Protein AF-0000000077100673 (afdb_homodimer)

Foldseek 3Di:
DKWWADPPPGDIDDDPDPPPDFDDDPHGTTHIFDADEDPDPFAQAAWDWDDDPQKIKTAGGPPWFAQAQVKHWQWKKWAKPVGIDIDGDHRPDTRMDMDGHDPPIGTDKMWIQMPVPGIHID/DKWWADPPPGDIDDDPDPPPDFDDDPHGTTHIFDADEDPDPFAQAAWDWDDDPQKIKTAGGPPWFAQAQVKHWQWKKWAKPVGIDIDGDHRPDTRMDMDGHDPPIGTDKMWIQMPVPGIHID

pLDDT: mean 94.68, std 9.2, range [50.56, 98.94]

Solvent-accessible surface area (backbone atoms only — not comparable to full-atom values): 13141 Å² total; per-residue (Å²): 140,66,39,30,31,24,92,81,70,53,32,24,32,38,67,79,33,79,62,79,71,74,46,31,36,91,91,35,72,42,42,71,56,70,55,44,58,79,84,57,99,81,52,40,57,35,45,43,78,45,76,57,90,49,37,38,38,38,32,26,19,90,55,77,38,66,31,40,86,90,40,23,49,47,33,42,34,37,37,36,78,44,39,37,39,40,37,58,51,51,60,73,46,73,57,54,51,67,44,40,50,37,91,93,52,43,85,72,36,35,34,33,33,29,78,77,76,43,40,18,35,71,140,66,40,30,31,24,92,82,71,54,33,25,32,37,66,79,32,80,63,80,72,74,46,30,35,91,89,35,73,43,42,72,58,70,56,43,57,80,83,57,98,80,51,39,57,36,44,41,79,46,74,57,93,48,36,38,36,37,33,26,18,90,55,75,37,65,31,40,88,88,39,23,49,45,33,41,32,37,37,35,78,44,38,38,38,40,38,57,50,52,59,74,46,74,56,54,52,67,42,41,50,38,90,92,52,42,84,72,38,36,34,32,32,29,79,74,77,42,40,16,34,71

Radius of gyration: 18.09 Å; Cα contacts (8 Å, |Δi|>4): 625; chains: 2; bounding box: 46×60×38 Å

Nearest PDB structures (foldseek):
  1vzg-assembly1_B  TM=9.049E-01  e=3.250E-12  Desulfarculus baarsii
  2ji3-assembly2_D  TM=9.047E-01  e=4.932E-12  Desulfarculus baarsii
  2ji1-assembly2_D  TM=9.036E-01  e=6.743E-12  Desulfarculus baarsii
  1y07-assembly3_B  TM=8.418E-01  e=1.078E-11  Treponema pallidum subsp. pallidum str. Nichols
  1y07-assembly3_A  TM=8.228E-01  e=1.815E-11  Treponema pallidum subsp. pallidum str. Nichols

Sequence (244 aa):
MKFFICEHCKNIMTLLNDSGVPVMCCGQKMTELVPGTTDGAAEKHVPVISADDRRISVKVGEAEHPMMEAHYIMFICIETSRGHQIKYLNPGEKPEAEFLLADGEELIAAYEYCNLHGLWKAMKFFICEHCKNIMTLLNDSGVPVMCCGQKMTELVPGTTDGAAEKHVPVISADDRRISVKVGEAEHPMMEAHYIMFICIETSRGHQIKYLNPGEKPEAEFLLADGEELIAAYEYCNLHGLWKA

Organism: Anaerostipes caccae (strain DSM 14662 / CCUG 47493 / JCM 13470 / NCIMB 13811 / L1-92) (NCBI:txid411490)

Secondary structure (DSSP, 8-state):
--EEE-TTT--EEEEEE--SPPEEETTEEPEE-PPB---STT-SSSEEEEEETTEEEEEETTTTPP-BTTB-EEEEEEEETTEEEEEE--TTS-SEEEEEPPTT--EEEEEEEETTTEEEE-/--EEE-TTT--EEEEEE--SPPEEETTEEPEE-PPB---STT-SSSEEEEEETTEEEEEETTTTPP-BTTB-EEEEEEEETTEEEEEE--TTS-SEEEEEPPTT--EEEEEEEETTTEEEE-

Structure (mmCIF, N/CA/C/O backbone):
data_AF-0000000077100673-model_v1
#
loop_
_entity.id
_entity.type
_entity.pdbx_description
1 polymer 'Putative superoxide reductase'
#
loop_
_atom_site.group_PDB
_atom_site.id
_atom_site.type_symbol
_atom_site.label_atom_id
_atom_site.label_alt_id
_atom_site.label_comp_id
_atom_site.label_asym_id
_atom_site.label_entity_id
_atom_site.label_seq_id
_atom_site.pdbx_PDB_ins_code
_atom_site.Cartn_x
_atom_site.Cartn_y
_atom_site.Cartn_z
_atom_site.occupancy
_atom_site.B_iso_or_equiv
_atom_site.auth_seq_id
_atom_site.auth_comp_id
_atom_site.auth_asym_id
_atom_site.auth_atom_id
_atom_site.pdbx_PDB_model_num
ATOM 1 N N . MET A 1 1 ? -2.389 6.562 -8.086 1 95.62 1 MET A N 1
ATOM 2 C CA . MET A 1 1 ? -3.066 5.633 -7.188 1 95.62 1 MET A CA 1
ATOM 3 C C . MET A 1 1 ? -4.172 6.34 -6.406 1 95.62 1 MET A C 1
ATOM 5 O O . MET A 1 1 ? -4.152 7.562 -6.266 1 95.62 1 MET A O 1
ATOM 9 N N . LYS A 1 2 ? -5.176 5.637 -5.938 1 98 2 LYS A N 1
ATOM 10 C CA . LYS A 1 2 ? -6.332 6.223 -5.266 1 98 2 LYS A CA 1
ATOM 11 C C . LYS A 1 2 ? -6.422 5.754 -3.816 1 98 2 LYS A C 1
ATOM 13 O O . LYS A 1 2 ? -6.078 4.609 -3.506 1 98 2 LYS A O 1
ATOM 18 N N . PHE A 1 3 ? -6.82 6.625 -3.01 1 98.81 3 PHE A N 1
ATOM 19 C CA . PHE A 1 3 ? -7.094 6.367 -1.601 1 98.81 3 PHE A CA 1
ATOM 20 C C . PHE A 1 3 ? -8.555 6.648 -1.271 1 98.81 3 PHE A C 1
ATOM 22 O O . PHE A 1 3 ? -9.164 7.551 -1.848 1 98.81 3 PHE A O 1
ATOM 29 N N . PHE A 1 4 ? -9.07 5.891 -0.38 1 98.88 4 PHE A N 1
ATOM 30 C CA . PHE A 1 4 ? -10.461 6.078 0.026 1 98.88 4 PHE A CA 1
ATOM 31 C C . PHE A 1 4 ? -10.57 6.141 1.544 1 98.88 4 PHE A C 1
ATOM 33 O O . PHE A 1 4 ? -9.789 5.508 2.258 1 98.88 4 PHE A O 1
ATOM 40 N N . ILE A 1 5 ? -11.594 6.836 2.01 1 98.88 5 ILE A N 1
ATOM 41 C CA . ILE A 1 5 ? -11.789 6.98 3.447 1 98.88 5 ILE A CA 1
ATOM 42 C C . ILE A 1 5 ? -13.266 6.785 3.793 1 98.88 5 ILE A C 1
ATOM 44 O O . ILE A 1 5 ? -14.141 7.117 2.994 1 98.88 5 ILE A O 1
ATOM 48 N N . CYS A 1 6 ? -13.5 6.176 4.852 1 98.81 6 CYS A N 1
ATOM 49 C CA . CYS A 1 6 ? -14.82 6.273 5.465 1 98.81 6 CYS A CA 1
ATOM 50 C C . CYS A 1 6 ? -14.914 7.496 6.371 1 98.81 6 CYS A C 1
ATOM 52 O O . CYS A 1 6 ? -14.18 7.598 7.359 1 98.81 6 CYS A O 1
ATOM 54 N N . GLU A 1 7 ? -15.75 8.352 6.133 1 97.62 7 GLU A N 1
ATOM 55 C CA . GLU A 1 7 ? -15.852 9.609 6.867 1 97.62 7 GLU A CA 1
ATOM 56 C C . GLU A 1 7 ? -16.375 9.383 8.281 1 97.62 7 GLU A C 1
ATOM 58 O O . GLU A 1 7 ? -16.297 10.273 9.133 1 97.62 7 GLU A O 1
ATOM 63 N N . HIS A 1 8 ? -16.938 8.227 8.461 1 98.38 8 HIS A N 1
ATOM 64 C CA . HIS A 1 8 ? -17.547 7.922 9.758 1 98.38 8 HIS A CA 1
ATOM 65 C C . HIS A 1 8 ? -16.531 7.277 10.695 1 98.38 8 HIS A C 1
ATOM 67 O O . HIS A 1 8 ? -16.281 7.793 11.789 1 98.38 8 HIS A O 1
ATOM 73 N N . CYS A 1 9 ? -15.969 6.199 10.359 1 98.69 9 CYS A N 1
ATOM 74 C CA . CYS A 1 9 ? -15.109 5.453 11.273 1 98.69 9 CYS A CA 1
ATOM 75 C C . CYS A 1 9 ? -13.641 5.746 11 1 98.69 9 CYS A C 1
ATOM 77 O O . CYS A 1 9 ? -12.773 5.379 11.789 1 98.69 9 CYS A O 1
ATOM 79 N N . LYS A 1 10 ? -13.234 6.328 9.859 1 98.62 10 LYS A N 1
ATOM 80 C CA . LYS A 1 10 ? -11.914 6.82 9.469 1 98.62 10 LYS A CA 1
ATOM 81 C C . LYS A 1 10 ? -11.016 5.68 9 1 98.62 10 LYS A C 1
ATOM 83 O O . LYS A 1 10 ? -9.789 5.801 9.016 1 98.62 10 LYS A O 1
ATOM 88 N N . ASN A 1 11 ? -11.719 4.512 8.586 1 98.81 11 ASN A N 1
ATOM 89 C CA . ASN A 1 11 ? -10.961 3.584 7.758 1 98.81 11 ASN A CA 1
ATOM 90 C C . ASN A 1 11 ? -10.383 4.277 6.527 1 98.81 11 ASN A C 1
ATOM 92 O O . ASN A 1 11 ? -11.062 5.07 5.879 1 98.81 11 ASN A O 1
ATOM 96 N N . ILE A 1 12 ? -9.164 4.062 6.262 1 98.94 12 ILE A N 1
ATOM 97 C CA . ILE A 1 12 ? -8.531 4.496 5.02 1 98.94 12 ILE A CA 1
ATOM 98 C C . ILE A 1 12 ? -7.973 3.283 4.273 1 98.94 12 ILE A C 1
ATOM 100 O O . ILE A 1 12 ? -7.312 2.432 4.871 1 98.94 12 ILE A O 1
ATOM 104 N N . MET A 1 13 ? -8.273 3.215 2.959 1 98.81 13 MET A N 1
ATOM 105 C CA . MET A 1 13 ? -7.852 2.039 2.203 1 98.81 13 MET A CA 1
ATOM 106 C C . MET A 1 13 ? -7.375 2.432 0.808 1 98.81 13 MET A C 1
ATOM 108 O O . MET A 1 13 ? -7.582 3.566 0.374 1 98.81 13 MET A O 1
ATOM 112 N N . THR A 1 14 ? -6.684 1.59 0.169 1 98.81 14 THR A N 1
ATOM 113 C CA . THR A 1 14 ? -6.383 1.644 -1.258 1 98.81 14 THR A CA 1
ATOM 114 C C . THR A 1 14 ? -6.699 0.308 -1.927 1 98.81 14 THR A C 1
ATOM 116 O O . THR A 1 14 ? -6.816 -0.718 -1.253 1 98.81 14 THR A O 1
ATOM 119 N N . LEU A 1 15 ? -6.91 0.367 -3.178 1 98.69 15 LEU A N 1
ATOM 120 C CA . LEU A 1 15 ? -7.227 -0.833 -3.945 1 98.69 15 LEU A CA 1
ATOM 121 C C . LEU A 1 15 ? -5.973 -1.396 -4.609 1 98.69 15 LEU A C 1
ATOM 123 O O . LEU A 1 15 ? -5.223 -0.66 -5.254 1 98.69 15 LEU A O 1
ATOM 127 N N . LEU A 1 16 ? -5.742 -2.689 -4.465 1 98.75 16 LEU A N 1
ATOM 128 C CA . LEU A 1 16 ? -4.637 -3.393 -5.105 1 98.75 16 LEU A CA 1
ATOM 129 C C . LEU A 1 16 ? -5.086 -4.039 -6.41 1 98.75 16 LEU A C 1
ATOM 131 O O . LEU A 1 16 ? -4.285 -4.215 -7.332 1 98.75 16 LEU A O 1
ATOM 135 N N . ASN A 1 17 ? -6.273 -4.43 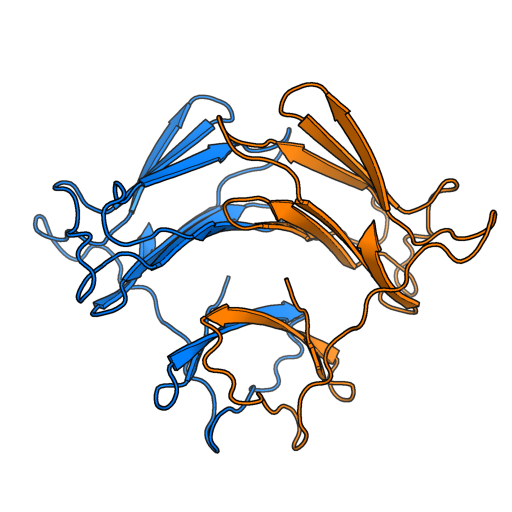-6.457 1 98.69 17 ASN A N 1
ATOM 136 C CA . ASN A 1 17 ? -7.023 -4.754 -7.668 1 98.69 17 ASN A CA 1
ATOM 137 C C . ASN A 1 17 ? -8.359 -4.023 -7.711 1 98.69 17 ASN A C 1
ATOM 139 O O . ASN A 1 17 ? -9.172 -4.148 -6.789 1 98.69 17 ASN A O 1
ATOM 143 N N . ASP A 1 18 ? -8.531 -3.295 -8.766 1 98.31 18 ASP A N 1
ATOM 144 C CA . ASP A 1 18 ? -9.711 -2.441 -8.883 1 98.31 18 ASP A CA 1
ATOM 145 C C . ASP A 1 18 ? -10.641 -2.941 -9.984 1 98.31 18 ASP A C 1
ATOM 147 O O . ASP A 1 18 ? -10.352 -2.773 -11.172 1 98.31 18 ASP A O 1
ATOM 151 N N . SER A 1 19 ? -11.758 -3.484 -9.594 1 98.12 19 SER A N 1
ATOM 152 C CA . SER A 1 19 ? -12.734 -4.012 -10.547 1 98.12 19 SER A CA 1
ATOM 153 C C . SER A 1 19 ? -13.727 -2.934 -10.977 1 98.12 19 SER A C 1
ATOM 155 O O . SER A 1 19 ? -14.586 -3.176 -11.82 1 98.12 19 SER A O 1
ATOM 157 N N . GLY A 1 20 ? -13.664 -1.796 -10.305 1 97.75 20 GLY A N 1
ATOM 158 C CA . GLY A 1 20 ? -14.539 -0.687 -10.641 1 97.75 20 GLY A CA 1
ATOM 159 C C . GLY A 1 20 ? -15.781 -0.623 -9.773 1 97.75 20 GLY A C 1
ATOM 160 O O . GLY A 1 20 ? -16.594 0.299 -9.906 1 97.75 20 GLY A O 1
ATOM 161 N N . VAL A 1 21 ? -15.961 -1.561 -8.93 1 98.44 21 VAL A N 1
ATOM 162 C CA . VAL A 1 21 ? -17.125 -1.581 -8.039 1 98.44 21 VAL A CA 1
ATOM 163 C C . VAL A 1 21 ? -16.812 -0.774 -6.777 1 98.44 21 VAL A C 1
ATOM 165 O O . VAL A 1 21 ? -15.781 -0.968 -6.141 1 98.44 21 VAL A O 1
ATOM 168 N N . PRO A 1 22 ? -17.688 0.079 -6.41 1 98.38 22 PRO A N 1
ATOM 169 C CA . PRO A 1 22 ? -17.438 0.895 -5.219 1 98.38 22 PRO A CA 1
ATOM 170 C C . PRO A 1 22 ? -17.438 0.076 -3.932 1 98.38 22 PRO A C 1
ATOM 172 O O . PRO A 1 22 ? -18.266 -0.821 -3.766 1 98.38 22 PRO A O 1
ATOM 175 N N . VAL A 1 23 ? -16.547 0.402 -3.049 1 98.69 23 VAL A N 1
ATOM 176 C CA . VAL A 1 23 ? -16.453 -0.237 -1.741 1 98.69 23 VAL A CA 1
ATOM 177 C C . VAL A 1 23 ? -17.25 0.563 -0.715 1 98.69 23 VAL A C 1
ATOM 179 O O . VAL A 1 23 ? -17.312 1.793 -0.789 1 98.69 23 VAL A O 1
ATOM 182 N N . MET A 1 24 ? -17.891 -0.127 0.226 1 98.81 24 MET A N 1
ATOM 183 C CA . MET A 1 24 ? -18.75 0.496 1.237 1 98.81 24 MET A CA 1
ATOM 184 C C . MET A 1 24 ? -18.156 0.309 2.633 1 98.81 24 MET A C 1
ATOM 186 O O . MET A 1 24 ? -17.531 -0.714 2.914 1 98.81 24 MET A O 1
ATOM 190 N N . CYS A 1 25 ? -18.344 1.195 3.523 1 98.69 25 CYS A N 1
ATOM 191 C CA . CYS A 1 25 ? -18.016 1.153 4.941 1 98.69 25 CYS A CA 1
ATOM 192 C C . CYS A 1 25 ? -19 1.976 5.758 1 98.69 25 CYS A C 1
ATOM 194 O O . CYS A 1 25 ? -19.328 3.107 5.395 1 98.69 25 CYS A O 1
ATOM 196 N N . CYS A 1 26 ? -19.469 1.4 6.848 1 98.44 26 CYS A N 1
ATOM 197 C CA . CYS A 1 26 ? -20.406 2.033 7.758 1 98.44 26 CYS A CA 1
ATOM 198 C C . CYS A 1 26 ? -21.672 2.457 7.027 1 98.44 26 CYS A C 1
ATOM 200 O O . CYS A 1 26 ? -22.203 3.539 7.277 1 98.44 26 CYS A O 1
ATOM 202 N N . GLY A 1 27 ? -22 1.696 6.023 1 97.56 27 GLY A N 1
ATOM 203 C CA . GLY A 1 27 ? -23.297 1.871 5.363 1 97.56 27 GLY A CA 1
ATOM 204 C C . GLY A 1 27 ? -23.234 2.859 4.211 1 97.56 27 GLY A C 1
ATOM 205 O O . GLY A 1 27 ? -24.266 3.172 3.609 1 97.56 27 GLY A O 1
ATOM 206 N N . GLN A 1 28 ? -22.141 3.328 3.867 1 98.19 28 GLN A N 1
ATOM 207 C CA . GLN A 1 28 ? -22.016 4.293 2.779 1 98.19 28 GLN A CA 1
ATOM 208 C C . GLN A 1 28 ? -20.812 3.98 1.892 1 98.19 28 GLN A C 1
ATOM 210 O O . GLN A 1 28 ? -19.891 3.281 2.312 1 98.19 28 GLN A O 1
ATOM 215 N N . LYS A 1 29 ? -20.875 4.512 0.676 1 98.5 29 LYS A N 1
ATOM 216 C CA . LYS A 1 29 ? -19.734 4.426 -0.224 1 98.5 29 LYS A CA 1
ATOM 217 C C . LYS A 1 29 ? -18.516 5.117 0.374 1 98.5 29 LYS A C 1
ATOM 219 O O . LYS A 1 29 ? -18.609 6.23 0.89 1 98.5 29 LYS A O 1
ATOM 224 N N . MET A 1 30 ? -17.406 4.445 0.375 1 98.75 30 MET A N 1
ATOM 225 C CA . MET A 1 30 ? -16.188 5.113 0.81 1 98.75 30 MET A CA 1
ATOM 226 C C . MET A 1 30 ? -15.844 6.285 -0.109 1 98.75 30 MET A C 1
ATOM 228 O O . MET A 1 30 ? -16.016 6.191 -1.326 1 98.75 30 MET A O 1
ATOM 232 N N . THR A 1 31 ? -15.375 7.34 0.441 1 98.69 31 THR A N 1
ATOM 233 C CA . THR A 1 31 ? -15.086 8.562 -0.3 1 98.69 31 THR A CA 1
ATOM 234 C C . THR A 1 31 ? -13.656 8.547 -0.84 1 98.69 31 THR A C 1
ATOM 236 O O . THR A 1 31 ? -12.711 8.312 -0.088 1 98.69 31 THR A O 1
ATOM 239 N N . GLU A 1 32 ? -13.508 8.695 -2.154 1 98.62 32 GLU A N 1
ATOM 240 C CA . GLU A 1 32 ? -12.164 8.852 -2.703 1 98.62 32 GLU A CA 1
ATOM 241 C C . GLU A 1 32 ? -11.492 10.117 -2.17 1 98.62 32 GLU A C 1
ATOM 243 O O . GLU A 1 32 ? -12.094 11.195 -2.182 1 98.62 32 GLU A O 1
ATOM 248 N N . LEU A 1 33 ? -10.352 9.992 -1.62 1 98.44 33 LEU A N 1
ATOM 249 C CA . LEU A 1 33 ? -9.57 11.148 -1.19 1 98.44 33 LEU A CA 1
ATOM 250 C C . LEU A 1 33 ? -8.945 11.859 -2.387 1 98.44 33 LEU A C 1
ATOM 252 O O . LEU A 1 33 ? -8.094 11.289 -3.076 1 98.44 33 LEU A O 1
ATOM 256 N N . VAL A 1 34 ? -9.336 13.062 -2.627 1 96.75 34 VAL A N 1
ATOM 257 C CA . VAL A 1 34 ? -8.75 13.875 -3.691 1 96.75 34 VAL A CA 1
ATOM 258 C C . VAL A 1 34 ? -7.586 14.688 -3.139 1 96.75 34 VAL A C 1
ATOM 260 O O . VAL A 1 34 ? -7.766 15.523 -2.252 1 96.75 34 VAL A O 1
ATOM 263 N N . PRO A 1 35 ? -6.43 14.414 -3.658 1 96.5 35 PRO A N 1
ATOM 264 C CA . PRO A 1 35 ? -5.273 15.086 -3.068 1 96.5 35 PRO A CA 1
ATOM 265 C C . PRO A 1 35 ? -5.289 16.594 -3.309 1 96.5 35 PRO A C 1
ATOM 267 O O . PRO A 1 35 ? -5.625 17.047 -4.406 1 96.5 35 PRO A O 1
ATOM 270 N N . GLY A 1 36 ? -5.082 17.328 -2.197 1 92 36 GLY A N 1
ATOM 271 C CA . GLY A 1 36 ? -4.746 18.734 -2.402 1 92 36 GLY A CA 1
ATOM 272 C C . GLY A 1 36 ? -3.428 18.922 -3.123 1 92 36 GLY A C 1
ATOM 273 O O . GLY A 1 36 ? -2.527 18.094 -3.023 1 92 36 GLY A O 1
ATOM 274 N N . THR A 1 37 ? -3.488 19.891 -4.023 1 80.5 37 THR A N 1
ATOM 275 C CA . THR A 1 37 ? -2.248 20.266 -4.684 1 80.5 37 THR A CA 1
ATOM 276 C C . THR A 1 37 ? -1.89 21.719 -4.363 1 80.5 37 THR A C 1
ATOM 278 O O . THR A 1 37 ? -2.711 22.469 -3.822 1 80.5 37 THR A O 1
ATOM 281 N N . THR A 1 38 ? -0.469 22.125 -4.289 1 68.12 38 THR A N 1
ATOM 282 C CA . THR A 1 38 ? -0.074 23.453 -3.844 1 68.12 38 THR A CA 1
ATOM 283 C C . THR A 1 38 ? -0.926 24.516 -4.516 1 68.12 38 THR A C 1
ATOM 285 O O . THR A 1 38 ? -1.312 24.375 -5.68 1 68.12 38 THR A O 1
ATOM 288 N N . ASP A 1 39 ? -1.826 25.094 -3.791 1 53.97 39 ASP A N 1
ATOM 289 C CA . ASP A 1 39 ? -2.32 26.328 -4.375 1 53.97 39 ASP A CA 1
ATOM 290 C C . ASP A 1 39 ? -1.393 27.5 -4.051 1 53.97 39 ASP A C 1
ATOM 292 O O . ASP A 1 39 ? -1.543 28.594 -4.602 1 53.97 39 ASP A O 1
ATOM 296 N N . GLY A 1 40 ? -0.569 27.812 -3.195 1 52.88 40 GLY A N 1
ATOM 297 C CA . GLY A 1 40 ? 0.119 29.047 -2.869 1 52.88 40 GLY A CA 1
ATOM 298 C C . GLY A 1 40 ? 1.279 28.844 -1.91 1 52.88 40 GLY A C 1
ATOM 299 O O . GLY A 1 40 ? 1.547 27.719 -1.474 1 52.88 40 GLY A O 1
ATOM 300 N N . ALA A 1 41 ? 2.197 29.891 -1.717 1 50.56 41 ALA A N 1
ATOM 301 C CA . ALA A 1 41 ? 3.479 30.047 -1.032 1 50.56 41 ALA A CA 1
ATOM 302 C C . ALA A 1 41 ? 3.412 29.484 0.389 1 50.56 41 ALA A C 1
ATOM 304 O O . ALA A 1 41 ? 4.418 29.031 0.93 1 50.56 41 ALA A O 1
ATOM 305 N N . ALA A 1 42 ? 2.154 29.328 0.974 1 57.41 42 ALA A N 1
ATOM 306 C CA . ALA A 1 42 ? 2.102 29.062 2.41 1 57.41 42 ALA A CA 1
ATOM 307 C C . ALA A 1 42 ? 1.598 27.656 2.691 1 57.41 42 ALA A C 1
ATOM 309 O O . ALA A 1 42 ? 1.359 27.297 3.846 1 57.41 42 ALA A O 1
ATOM 310 N N . GLU A 1 43 ? 1.666 26.688 1.73 1 71.06 43 GLU A N 1
ATOM 311 C CA . GLU A 1 43 ? 1.101 25.359 1.996 1 71.06 43 GLU A CA 1
ATOM 312 C C . GLU A 1 43 ? 2.113 24.453 2.695 1 71.06 43 GLU A C 1
ATOM 314 O O . GLU A 1 43 ? 3.219 24.25 2.193 1 71.06 43 GLU A O 1
ATOM 319 N N . LYS A 1 44 ? 1.759 23.969 3.932 1 81.06 44 LYS A N 1
ATOM 320 C CA . LYS A 1 44 ? 2.666 23.156 4.734 1 81.06 44 LYS A CA 1
ATOM 321 C C . LYS A 1 44 ? 2.408 21.672 4.516 1 81.06 44 LYS A C 1
ATOM 323 O O . LYS A 1 44 ? 3.076 20.828 5.117 1 81.06 44 LYS A O 1
ATOM 328 N N . HIS A 1 45 ? 1.519 21.328 3.562 1 91.69 45 HIS A N 1
ATOM 329 C CA . HIS A 1 45 ? 1.12 19.922 3.494 1 91.69 45 HIS A CA 1
ATOM 330 C C . HIS A 1 45 ? 1.66 19.25 2.232 1 91.69 45 HIS A C 1
ATOM 332 O O . HIS A 1 45 ? 1.714 18.031 2.148 1 91.69 45 HIS A O 1
ATOM 338 N N . VAL A 1 46 ? 2.027 20.031 1.284 1 92.69 46 VAL A N 1
ATOM 339 C CA . VAL A 1 46 ? 2.479 19.438 0.03 1 92.69 46 VAL A CA 1
ATOM 340 C C . VAL A 1 46 ? 3.83 18.766 0.236 1 92.69 46 VAL A C 1
ATOM 342 O O . VAL A 1 46 ? 4.766 19.375 0.763 1 92.69 46 VAL A O 1
ATOM 345 N N . PRO A 1 47 ? 3.924 17.547 -0.127 1 94.81 47 PRO A N 1
ATOM 346 C CA . PRO A 1 47 ? 5.223 16.891 -0.012 1 94.81 47 PRO A CA 1
ATOM 347 C C . PRO A 1 47 ? 6.32 17.594 -0.804 1 94.81 47 PRO A C 1
ATOM 349 O O . PRO A 1 47 ? 6.086 18.031 -1.933 1 94.81 47 PRO A O 1
ATOM 352 N N . VAL A 1 48 ? 7.43 17.781 -0.271 1 93.69 48 VAL A N 1
ATOM 353 C CA . VAL A 1 48 ? 8.633 18.25 -0.954 1 93.69 48 VAL A CA 1
ATOM 354 C C . VAL A 1 48 ? 9.555 17.078 -1.252 1 93.69 48 VAL A C 1
ATOM 356 O O . VAL A 1 48 ? 10.023 16.391 -0.333 1 93.69 48 VAL A O 1
ATOM 359 N N . ILE A 1 49 ? 9.844 16.875 -2.551 1 95.25 49 ILE A N 1
ATOM 360 C CA . ILE A 1 49 ? 10.57 15.688 -2.973 1 95.25 49 ILE A CA 1
ATOM 361 C C . ILE A 1 49 ? 12.008 16.062 -3.33 1 95.25 49 ILE A C 1
ATOM 363 O O . ILE A 1 49 ? 12.242 17.047 -4.043 1 95.25 49 ILE A O 1
ATOM 367 N N . SER A 1 50 ? 12.891 15.391 -2.779 1 95.81 50 SER A N 1
ATOM 368 C CA . SER A 1 50 ? 14.281 15.438 -3.205 1 95.81 50 SER A CA 1
ATOM 369 C C . SER A 1 50 ? 14.773 14.062 -3.646 1 95.81 50 SER A C 1
ATOM 371 O O . SER A 1 50 ? 14.617 13.078 -2.916 1 95.81 50 SER A O 1
ATOM 373 N N . ALA A 1 51 ? 15.328 13.992 -4.867 1 95.06 51 ALA A N 1
ATOM 374 C CA . ALA A 1 51 ? 15.797 12.719 -5.406 1 95.06 51 ALA A CA 1
ATOM 375 C C . ALA A 1 51 ? 17.312 12.742 -5.641 1 95.06 51 ALA A C 1
ATOM 377 O O . ALA A 1 51 ? 17.844 13.703 -6.203 1 95.06 51 ALA A O 1
ATOM 378 N N . ASP A 1 52 ? 17.953 11.828 -5.168 1 93.19 52 ASP A N 1
ATOM 379 C CA . ASP A 1 52 ? 19.375 11.578 -5.406 1 93.19 52 ASP A CA 1
ATOM 380 C C . ASP A 1 52 ? 19.625 10.117 -5.781 1 93.19 52 ASP A C 1
ATOM 382 O O . ASP A 1 52 ? 19.641 9.242 -4.91 1 93.19 52 ASP A O 1
ATOM 386 N N . ASP A 1 53 ? 19.859 9.875 -7.07 1 89.69 53 ASP A N 1
ATOM 387 C CA . ASP A 1 53 ? 19.984 8.523 -7.594 1 89.69 53 ASP A CA 1
ATOM 388 C C . ASP A 1 53 ? 18.734 7.699 -7.281 1 89.69 53 ASP A C 1
ATOM 390 O O . ASP A 1 53 ? 17.641 8.047 -7.711 1 89.69 53 ASP A O 1
ATOM 394 N N . ARG A 1 54 ? 18.875 6.664 -6.402 1 92.56 54 ARG A N 1
ATOM 395 C CA . ARG A 1 54 ? 17.75 5.777 -6.113 1 92.56 54 ARG A CA 1
ATOM 396 C C . ARG A 1 54 ? 17.047 6.188 -4.82 1 92.56 54 ARG A C 1
ATOM 398 O O . ARG A 1 54 ? 16.062 5.559 -4.414 1 92.56 54 ARG A O 1
ATOM 405 N N . ARG A 1 55 ? 17.578 7.273 -4.238 1 97.31 55 ARG A N 1
ATOM 406 C CA . ARG A 1 55 ? 17.047 7.707 -2.949 1 97.31 55 ARG A CA 1
ATOM 407 C C . ARG A 1 55 ? 16.031 8.836 -3.125 1 97.31 55 ARG A C 1
ATOM 409 O O . ARG A 1 55 ? 16.344 9.867 -3.73 1 97.31 55 ARG A O 1
ATOM 416 N N . ILE A 1 56 ? 14.82 8.664 -2.633 1 98.5 56 ILE A N 1
ATOM 417 C CA . ILE A 1 56 ? 13.758 9.656 -2.654 1 98.5 56 ILE A CA 1
ATOM 418 C C . ILE A 1 56 ? 13.461 10.125 -1.233 1 98.5 56 ILE A C 1
ATOM 420 O O . ILE A 1 56 ? 12.977 9.352 -0.404 1 98.5 56 ILE A O 1
ATOM 424 N N . SER A 1 57 ? 13.805 11.344 -0.973 1 97.62 57 SER A N 1
ATOM 425 C CA . SER A 1 57 ? 13.453 11.945 0.31 1 97.62 57 SER A CA 1
ATOM 426 C C . SER A 1 57 ? 12.195 12.805 0.193 1 97.62 57 SER A C 1
ATOM 428 O O . SER A 1 57 ? 12.102 13.656 -0.692 1 97.62 57 SER A O 1
ATOM 430 N N . VAL A 1 58 ? 11.273 12.523 1.071 1 97.38 58 VAL A N 1
ATOM 431 C CA . VAL A 1 58 ? 10.039 13.289 1.062 1 97.38 58 VAL A CA 1
ATOM 432 C C . VAL A 1 58 ? 9.852 13.992 2.406 1 97.38 58 VAL A C 1
ATOM 434 O O . VAL A 1 58 ? 9.844 13.344 3.455 1 97.38 58 VAL A O 1
ATOM 437 N N . LYS A 1 59 ? 9.758 15.273 2.365 1 96.19 59 LYS A N 1
ATOM 438 C CA . LYS A 1 59 ? 9.445 16.078 3.535 1 96.19 59 LYS A CA 1
ATOM 439 C C . LYS A 1 59 ? 8.086 16.766 3.379 1 96.19 59 LYS A C 1
ATOM 441 O O . LYS A 1 59 ? 7.703 17.156 2.273 1 96.19 59 LYS A O 1
ATOM 446 N N . VAL A 1 60 ? 7.406 16.859 4.473 1 94.94 60 VAL A N 1
ATOM 447 C CA . VAL A 1 60 ? 6.078 17.453 4.371 1 94.94 60 VAL A CA 1
ATOM 448 C C . VAL A 1 60 ? 6.113 18.891 4.902 1 94.94 60 VAL A C 1
ATOM 450 O O . VAL A 1 60 ? 6.086 19.109 6.117 1 94.94 60 VAL A O 1
ATOM 453 N N . GLY A 1 61 ? 6.07 19.844 3.846 1 81.44 61 GLY A N 1
ATOM 454 C CA . GLY A 1 61 ? 6.023 21.281 4.102 1 81.44 61 GLY A CA 1
ATOM 455 C C . GLY A 1 61 ? 7.379 21.953 4.008 1 81.44 61 GLY A C 1
ATOM 456 O O . GLY A 1 61 ? 8.414 21.297 4.211 1 81.44 61 GLY A O 1
ATOM 457 N N . GLU A 1 62 ? 7.406 23.156 3.438 1 72.94 62 GLU A N 1
ATOM 458 C CA . GLU A 1 62 ? 8.617 23.969 3.492 1 72.94 62 GLU A CA 1
ATOM 459 C C . GLU A 1 62 ? 9.062 24.203 4.934 1 72.94 62 GLU A C 1
ATOM 461 O O . GLU A 1 62 ? 10.242 24.094 5.25 1 72.94 62 GLU A O 1
ATOM 466 N N . ALA A 1 63 ? 8.062 24.562 5.719 1 80.69 63 ALA A N 1
ATOM 467 C CA . ALA A 1 63 ? 8.227 24.453 7.164 1 80.69 63 ALA A CA 1
ATOM 468 C C . ALA A 1 63 ? 7.641 23.141 7.684 1 80.69 63 ALA A C 1
ATOM 470 O O . ALA A 1 63 ? 6.57 22.719 7.242 1 80.69 63 ALA A O 1
ATOM 471 N N . GLU A 1 64 ? 8.289 22.5 8.57 1 89.56 64 GLU A N 1
ATOM 472 C CA . GLU A 1 64 ? 7.879 21.172 9.023 1 89.56 64 GLU A CA 1
ATOM 473 C C . GLU A 1 64 ? 6.434 21.188 9.516 1 89.56 64 GLU A C 1
ATOM 475 O O . GLU A 1 64 ? 6.059 22 10.352 1 89.56 64 GLU A O 1
ATOM 480 N N . HIS A 1 65 ? 5.707 20.391 8.938 1 93.81 65 HIS A N 1
ATOM 481 C CA . HIS A 1 65 ? 4.344 20.188 9.406 1 93.81 65 HIS A CA 1
ATOM 482 C C . HIS A 1 65 ? 4.324 19.734 10.867 1 93.81 65 HIS A C 1
ATOM 484 O O . HIS A 1 65 ? 5.176 18.953 11.289 1 93.81 65 HIS A O 1
ATOM 490 N N . PRO A 1 66 ? 3.34 20.188 11.648 1 94.06 66 PRO A N 1
ATOM 491 C CA . PRO A 1 66 ? 3.221 19.719 13.023 1 94.06 66 PRO A CA 1
ATOM 492 C C . PRO A 1 66 ? 3.109 18.188 13.109 1 94.06 66 PRO A C 1
ATOM 494 O O . PRO A 1 66 ? 2.498 17.562 12.242 1 94.06 66 PRO A O 1
ATOM 497 N N . MET A 1 67 ? 3.592 17.594 14.156 1 97.88 67 MET A N 1
ATOM 498 C CA . MET A 1 67 ? 3.535 16.156 14.445 1 97.88 67 MET A CA 1
ATOM 499 C C . MET A 1 67 ? 3.129 15.914 15.898 1 97.88 67 MET A C 1
ATOM 501 O O . MET A 1 67 ? 3.781 15.148 16.609 1 97.88 67 MET A O 1
ATOM 505 N N . MET A 1 68 ? 2.104 16.469 16.141 1 97.88 68 MET A N 1
ATOM 506 C CA . MET A 1 68 ? 1.521 16.297 17.469 1 97.88 68 MET A CA 1
ATOM 507 C C . MET A 1 68 ? 0.462 15.203 17.469 1 97.88 68 MET A C 1
ATOM 509 O O . MET A 1 68 ? -0.048 14.828 16.406 1 97.88 68 MET A O 1
ATOM 513 N N . GLU A 1 69 ? 0.075 14.688 18.562 1 98.12 69 GLU A N 1
ATOM 514 C CA . GLU A 1 69 ? -0.904 13.609 18.672 1 98.12 69 GLU A CA 1
ATOM 515 C C . GLU A 1 69 ? -2.213 13.984 17.984 1 98.12 69 GLU A C 1
ATOM 517 O O . GLU A 1 69 ? -2.805 13.164 17.281 1 98.12 69 GLU A O 1
ATOM 522 N N . ALA A 1 70 ? -2.639 15.227 18.156 1 97.94 70 ALA A N 1
ATOM 523 C CA . ALA A 1 70 ? -3.924 15.664 17.625 1 97.94 70 ALA A CA 1
ATOM 524 C C . ALA A 1 70 ? -3.799 16.062 16.156 1 97.94 70 ALA A C 1
ATOM 526 O O . ALA A 1 70 ? -4.805 16.203 15.453 1 97.94 70 ALA A O 1
ATOM 527 N N . HIS A 1 71 ? -2.635 16.359 15.672 1 97.25 71 HIS A N 1
ATOM 528 C CA . HIS A 1 71 ? -2.373 16.844 14.32 1 97.25 71 HIS A CA 1
ATOM 529 C C . HIS A 1 71 ? -1.024 16.359 13.805 1 97.25 71 HIS A C 1
ATOM 531 O O . HIS A 1 71 ? 0.023 16.859 14.219 1 97.25 71 HIS A O 1
ATOM 537 N N . TYR A 1 72 ? -1.064 15.359 12.93 1 97.69 72 TYR A N 1
ATOM 538 C CA . TYR A 1 72 ? 0.194 14.82 12.422 1 97.69 72 TYR A CA 1
ATOM 539 C C . TYR A 1 72 ? -0.006 14.148 11.07 1 97.69 72 TYR A C 1
ATOM 541 O O . TYR A 1 72 ? -1.14 13.891 10.656 1 97.69 72 TYR A O 1
ATOM 549 N N . ILE A 1 73 ? 1.049 13.93 10.398 1 98.12 73 ILE A N 1
ATOM 550 C CA . ILE A 1 73 ? 1.062 13.156 9.164 1 98.12 73 ILE A CA 1
ATOM 551 C C . ILE A 1 73 ? 1.033 11.664 9.492 1 98.12 73 ILE A C 1
ATOM 553 O O . ILE A 1 73 ? 1.953 11.141 10.133 1 98.12 73 ILE A O 1
ATOM 557 N N . MET A 1 74 ? 0.021 11.016 9 1 98.81 74 MET A N 1
ATOM 558 C CA . MET A 1 74 ? -0.146 9.609 9.352 1 98.81 74 MET A CA 1
ATOM 559 C C . MET A 1 74 ? 0.731 8.719 8.477 1 98.81 74 MET A C 1
ATOM 561 O O . MET A 1 74 ? 1.265 7.711 8.945 1 98.81 74 MET A O 1
ATOM 565 N N . PHE A 1 75 ? 0.846 9.07 7.207 1 98.88 75 PHE A N 1
ATOM 566 C CA . PHE A 1 75 ? 1.721 8.289 6.344 1 98.88 75 PHE A CA 1
ATOM 567 C C . PHE A 1 75 ? 2.189 9.117 5.152 1 98.88 75 PHE A C 1
ATOM 569 O O . PHE A 1 75 ? 1.575 10.133 4.816 1 98.88 75 PHE A O 1
ATOM 576 N N . ILE A 1 76 ? 3.279 8.789 4.621 1 98.81 76 ILE A N 1
ATOM 577 C CA . ILE A 1 76 ? 3.814 9.258 3.346 1 98.81 76 ILE A CA 1
ATOM 578 C C . ILE A 1 76 ? 3.916 8.086 2.369 1 98.81 76 ILE A C 1
ATOM 580 O O . ILE A 1 76 ? 4.375 7 2.738 1 98.81 76 ILE A O 1
ATOM 584 N N . CYS A 1 77 ? 3.439 8.328 1.187 1 98.88 77 CYS A N 1
ATOM 585 C CA . CYS A 1 77 ? 3.396 7.289 0.161 1 98.88 77 CYS A CA 1
ATOM 586 C C . CYS A 1 77 ? 4.012 7.789 -1.143 1 98.88 77 CYS A C 1
ATOM 588 O O . CYS A 1 77 ? 3.781 8.93 -1.545 1 98.88 77 CYS A O 1
ATOM 590 N N . ILE A 1 78 ? 4.82 6.918 -1.757 1 98.88 78 ILE A N 1
ATOM 591 C CA . ILE A 1 78 ? 5.223 7.258 -3.117 1 98.88 78 ILE A CA 1
ATOM 592 C C . ILE A 1 78 ? 4.656 6.23 -4.094 1 98.88 78 ILE A C 1
ATOM 594 O O . ILE A 1 78 ? 4.582 5.039 -3.779 1 98.88 78 ILE A O 1
ATOM 598 N N . GLU A 1 79 ? 4.16 6.727 -5.137 1 98.81 79 GLU A N 1
ATOM 599 C CA . GLU A 1 79 ? 3.77 5.922 -6.293 1 98.81 79 GLU A CA 1
ATOM 600 C C . GLU A 1 79 ? 4.91 5.809 -7.297 1 98.81 79 GLU A C 1
ATOM 602 O O . GLU A 1 79 ? 5.59 6.797 -7.59 1 98.81 79 GLU A O 1
ATOM 607 N N . THR A 1 80 ? 5.148 4.609 -7.773 1 98.69 80 THR A N 1
ATOM 608 C CA . THR A 1 80 ? 6.215 4.375 -8.734 1 98.69 80 THR A CA 1
ATOM 609 C C . THR A 1 80 ? 5.672 3.688 -9.984 1 98.69 80 THR A C 1
ATOM 611 O O . THR A 1 80 ? 4.5 3.318 -10.039 1 98.69 80 THR A O 1
ATOM 614 N N . SER A 1 81 ? 6.52 3.492 -10.953 1 98.44 81 SER A N 1
ATOM 615 C CA . SER A 1 81 ? 6.152 2.83 -12.195 1 98.44 81 SER A CA 1
ATOM 616 C C . SER A 1 81 ? 5.844 1.354 -11.969 1 98.44 81 SER A C 1
ATOM 618 O O . SER A 1 81 ? 5.305 0.684 -12.852 1 98.44 81 SER A O 1
ATOM 620 N N . ARG A 1 82 ? 6.105 0.817 -10.766 1 98.19 82 ARG A N 1
ATOM 621 C CA . ARG A 1 82 ? 5.918 -0.612 -10.531 1 98.19 82 ARG A CA 1
ATOM 622 C C . ARG A 1 82 ? 4.949 -0.858 -9.383 1 98.19 82 ARG A C 1
ATOM 624 O O . ARG A 1 82 ? 4.625 -2.006 -9.07 1 98.19 82 ARG A O 1
ATOM 631 N N . GLY A 1 83 ? 4.602 0.169 -8.703 1 98.62 83 GLY A N 1
ATOM 632 C CA . GLY A 1 83 ? 3.738 0.025 -7.547 1 98.62 83 GLY A CA 1
ATOM 633 C C . GLY A 1 83 ? 3.791 1.218 -6.609 1 98.62 83 GLY A C 1
ATOM 634 O O . GLY A 1 83 ? 3.609 2.359 -7.043 1 98.62 83 GLY A O 1
ATOM 635 N N . HIS A 1 84 ? 3.969 0.965 -5.324 1 98.88 84 HIS A N 1
ATOM 636 C CA . HIS A 1 84 ? 4.039 2.066 -4.371 1 98.88 84 HIS A CA 1
ATOM 637 C C . HIS A 1 84 ? 4.695 1.625 -3.068 1 98.88 84 HIS A C 1
ATOM 639 O O . HIS A 1 84 ? 4.871 0.428 -2.832 1 98.88 84 HIS A O 1
ATOM 645 N N . GLN A 1 85 ? 5.164 2.533 -2.307 1 98.94 85 GLN A N 1
ATOM 646 C CA . GLN A 1 85 ? 5.73 2.361 -0.973 1 98.94 85 GLN A CA 1
ATOM 647 C C . GLN A 1 85 ? 5.047 3.281 0.036 1 98.94 85 GLN A C 1
ATOM 649 O O . GLN A 1 85 ? 4.793 4.453 -0.256 1 98.94 85 GLN A O 1
ATOM 654 N N . ILE A 1 86 ? 4.785 2.785 1.167 1 98.88 86 ILE A N 1
ATOM 655 C CA . ILE A 1 86 ? 4.168 3.615 2.195 1 98.88 86 ILE A CA 1
ATOM 656 C C . ILE A 1 86 ? 4.969 3.516 3.49 1 98.88 86 ILE A C 1
ATOM 658 O O . ILE A 1 86 ? 5.449 2.439 3.85 1 98.88 86 ILE A O 1
ATOM 662 N N . LYS A 1 87 ? 5.203 4.633 4.141 1 98.81 87 LYS A N 1
ATOM 663 C CA . LYS A 1 87 ? 5.781 4.738 5.477 1 98.81 87 LYS A CA 1
ATOM 664 C C . LYS A 1 87 ? 4.809 5.414 6.441 1 98.81 87 LYS A C 1
ATOM 666 O O . LYS A 1 87 ? 4.312 6.508 6.164 1 98.81 87 LYS A O 1
ATOM 671 N N . TYR A 1 88 ? 4.59 4.734 7.508 1 98.81 88 TYR A N 1
ATOM 672 C CA . TYR A 1 88 ? 3.734 5.312 8.539 1 98.81 88 TYR A CA 1
ATOM 673 C C . TYR A 1 88 ? 4.547 6.156 9.516 1 98.81 88 TYR A C 1
ATOM 675 O O . TYR A 1 88 ? 5.703 5.84 9.805 1 98.81 88 TYR A O 1
ATOM 683 N N . LEU A 1 89 ? 3.979 7.191 9.977 1 98.69 89 LEU A N 1
ATOM 684 C CA . LEU A 1 89 ? 4.625 8.062 10.953 1 98.69 89 LEU A CA 1
ATOM 685 C C . LEU A 1 89 ? 3.818 8.125 12.242 1 98.69 89 LEU A C 1
ATOM 687 O O . LEU A 1 89 ? 2.621 7.824 12.25 1 98.69 89 LEU A O 1
ATOM 691 N N . ASN A 1 90 ? 4.465 8.539 13.258 1 98.38 90 ASN A N 1
ATOM 692 C CA . ASN A 1 90 ? 3.844 8.727 14.562 1 98.38 90 ASN A CA 1
ATOM 693 C C . ASN A 1 90 ? 4.039 10.148 15.078 1 98.38 90 ASN A C 1
ATOM 695 O O . ASN A 1 90 ? 4.992 10.828 14.688 1 98.38 90 ASN A O 1
ATOM 699 N N . PRO A 1 91 ? 3.074 10.508 15.914 1 98.5 91 PRO A N 1
ATOM 700 C CA . PRO A 1 91 ? 3.338 11.789 16.562 1 98.5 91 PRO A CA 1
ATOM 701 C C . PRO A 1 91 ? 4.738 11.867 17.172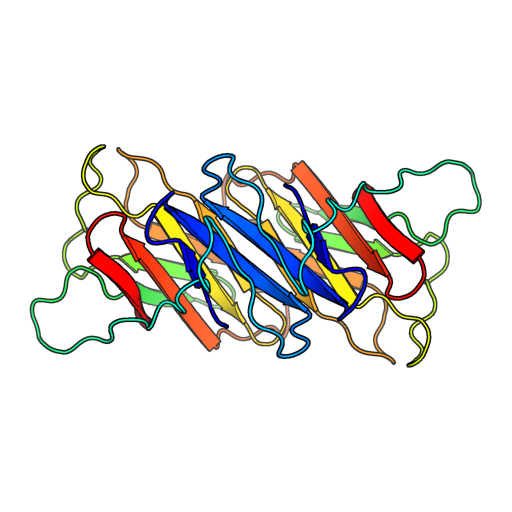 1 98.5 91 PRO A C 1
ATOM 703 O O . PRO A 1 91 ? 5.223 10.883 17.734 1 98.5 91 PRO A O 1
ATOM 706 N N . GLY A 1 92 ? 5.387 12.984 17.047 1 97.81 92 GLY A N 1
ATOM 707 C CA . GLY A 1 92 ? 6.711 13.164 17.625 1 97.81 92 GLY A CA 1
ATOM 708 C C . GLY A 1 92 ? 7.828 12.914 16.641 1 97.81 92 GLY A C 1
ATOM 709 O O . GLY A 1 92 ? 8.953 13.367 16.828 1 97.81 92 GLY A O 1
ATOM 710 N N . GLU A 1 93 ? 7.609 12.211 15.602 1 97.56 93 GLU A N 1
ATOM 711 C CA . GLU A 1 93 ? 8.602 11.977 14.555 1 97.56 93 GLU A CA 1
ATOM 712 C C . GLU A 1 93 ? 8.664 13.148 13.578 1 97.56 93 GLU A C 1
ATOM 714 O O . GLU A 1 93 ? 7.734 13.953 13.508 1 97.56 93 GLU A O 1
ATOM 719 N N . LYS A 1 94 ? 9.781 13.242 12.891 1 97.12 94 LYS A N 1
ATOM 720 C CA . LYS A 1 94 ? 9.828 14.234 11.828 1 97.12 94 LYS A CA 1
ATOM 721 C C . LYS A 1 94 ? 8.875 13.875 10.695 1 97.12 94 LYS A C 1
ATOM 723 O O . LYS A 1 94 ? 8.734 12.703 10.336 1 97.12 94 LYS A O 1
ATOM 728 N N . PRO A 1 95 ? 8.203 14.859 10.156 1 97.69 95 PRO A N 1
ATOM 729 C CA . PRO A 1 95 ? 7.289 14.602 9.039 1 97.69 95 PRO A CA 1
ATOM 730 C C . PRO A 1 95 ? 8.023 14.391 7.715 1 97.69 95 PRO A C 1
ATOM 732 O O . PRO A 1 95 ? 7.832 15.164 6.773 1 97.69 95 PRO A O 1
ATOM 735 N N . GLU A 1 96 ? 8.797 13.375 7.652 1 98 96 GLU A N 1
ATOM 736 C CA . GLU A 1 96 ? 9.586 13.023 6.477 1 98 96 GLU A CA 1
ATOM 737 C C . GLU A 1 96 ? 9.812 11.523 6.387 1 98 96 GLU A C 1
ATOM 739 O O . GLU A 1 96 ? 9.617 10.797 7.367 1 98 96 GLU A O 1
ATOM 744 N N . ALA A 1 97 ? 10.156 11.062 5.262 1 98.25 97 ALA A N 1
ATOM 745 C CA . ALA A 1 97 ? 10.477 9.664 5.02 1 98.25 97 ALA A CA 1
ATOM 746 C C . ALA A 1 97 ? 11.445 9.508 3.852 1 98.25 97 ALA A C 1
ATOM 748 O O . ALA A 1 97 ? 11.5 10.367 2.965 1 98.25 97 ALA A O 1
ATOM 749 N N . GLU A 1 98 ? 12.172 8.461 3.9 1 98.38 98 GLU A N 1
ATOM 750 C CA . GLU A 1 98 ? 13.094 8.109 2.828 1 98.38 98 GLU A CA 1
ATOM 751 C C . GLU A 1 98 ? 12.672 6.809 2.145 1 98.38 98 GLU A C 1
ATOM 753 O O . GLU A 1 98 ? 12.273 5.852 2.812 1 98.38 98 GLU A O 1
ATOM 758 N N . PHE A 1 99 ? 12.742 6.848 0.875 1 98.62 99 PHE A N 1
ATOM 759 C CA . PHE A 1 99 ? 12.43 5.691 0.042 1 98.62 99 PHE A CA 1
ATOM 760 C C . PHE A 1 99 ? 13.578 5.387 -0.91 1 98.62 99 PHE A C 1
ATOM 762 O O . PHE A 1 99 ? 14.32 6.293 -1.311 1 98.62 99 PHE A O 1
ATOM 769 N N . LEU A 1 100 ? 13.766 4.168 -1.238 1 98.5 100 LEU A N 1
ATOM 770 C CA . LEU A 1 100 ? 14.734 3.76 -2.25 1 98.5 100 LEU A CA 1
ATOM 771 C C . LEU A 1 100 ? 14.047 3.02 -3.393 1 98.5 100 LEU A C 1
ATOM 773 O O . LEU A 1 100 ? 13.18 2.172 -3.158 1 98.5 100 LEU A O 1
ATOM 777 N N . LEU A 1 101 ? 14.391 3.365 -4.539 1 98.12 101 LEU A N 1
ATOM 778 C CA . LEU A 1 101 ? 13.82 2.734 -5.727 1 98.12 101 LEU A CA 1
ATOM 779 C C . LEU A 1 101 ? 14.742 1.64 -6.258 1 98.12 101 LEU A C 1
ATOM 781 O O . LEU A 1 101 ? 15.961 1.806 -6.277 1 98.12 101 LEU A O 1
ATOM 785 N N . ALA A 1 102 ? 14.172 0.507 -6.578 1 96.75 102 ALA A N 1
ATOM 786 C CA . ALA A 1 102 ? 14.938 -0.544 -7.246 1 96.75 102 ALA A CA 1
ATOM 787 C C . ALA A 1 102 ? 15.344 -0.116 -8.648 1 96.75 102 ALA A C 1
ATOM 789 O O . ALA A 1 102 ? 14.883 0.908 -9.156 1 96.75 102 ALA A O 1
ATOM 790 N N . ASP A 1 103 ? 16.219 -0.907 -9.297 1 94 103 ASP A N 1
ATOM 791 C CA . ASP A 1 103 ? 16.688 -0.591 -10.641 1 94 103 ASP A CA 1
ATOM 792 C C . ASP A 1 103 ? 15.523 -0.518 -11.625 1 94 103 ASP A C 1
ATOM 794 O O . ASP A 1 103 ? 14.656 -1.393 -11.633 1 94 103 ASP A O 1
ATOM 798 N N . GLY A 1 104 ? 15.539 0.569 -12.383 1 94.25 104 GLY A N 1
ATOM 799 C CA . GLY A 1 104 ? 14.547 0.703 -13.43 1 94.25 104 GLY A CA 1
ATOM 800 C C . GLY A 1 104 ? 13.219 1.24 -12.93 1 94.25 104 GLY A C 1
ATOM 801 O O . GLY A 1 104 ? 12.305 1.492 -13.719 1 94.25 104 GLY A O 1
ATOM 802 N N . GLU A 1 105 ? 13.078 1.347 -11.695 1 96.94 105 GLU A N 1
ATOM 803 C CA . GLU A 1 105 ? 11.859 1.899 -11.109 1 96.94 105 GLU A CA 1
ATOM 804 C C . GLU A 1 105 ? 11.891 3.426 -11.109 1 96.94 105 GLU A C 1
ATOM 806 O O . GLU A 1 105 ? 12.93 4.031 -10.828 1 96.94 105 GLU A O 1
ATOM 811 N N . GLU A 1 106 ? 10.734 4.074 -11.438 1 97.69 106 GLU A N 1
ATOM 812 C CA . GLU A 1 106 ? 10.656 5.527 -11.523 1 97.69 106 GLU A CA 1
ATOM 813 C C . GLU A 1 106 ? 9.594 6.082 -10.586 1 97.69 106 GLU A C 1
ATOM 815 O O . GLU A 1 106 ? 8.523 5.488 -10.43 1 97.69 106 GLU A O 1
ATOM 820 N N . LEU A 1 107 ? 9.906 7.23 -10.047 1 98.19 107 LEU A N 1
ATOM 821 C CA . LEU A 1 107 ? 8.945 7.926 -9.203 1 98.19 107 LEU A CA 1
ATOM 822 C C . LEU A 1 107 ? 7.848 8.57 -10.039 1 98.19 107 LEU A C 1
ATOM 824 O O . LEU A 1 107 ? 8.133 9.227 -11.047 1 98.19 107 LEU A O 1
ATOM 828 N N . ILE A 1 108 ? 6.613 8.398 -9.664 1 98.31 108 ILE A N 1
ATOM 829 C CA . ILE A 1 108 ? 5.488 9.008 -10.367 1 98.31 108 ILE A CA 1
ATOM 830 C C . ILE A 1 108 ? 4.926 10.156 -9.531 1 98.31 108 ILE A C 1
ATOM 832 O O . ILE A 1 108 ? 4.66 11.242 -10.062 1 98.31 108 ILE A O 1
ATOM 836 N N . ALA A 1 109 ? 4.777 9.969 -8.203 1 97.75 109 ALA A N 1
ATOM 837 C CA . ALA A 1 109 ? 4.191 10.977 -7.332 1 97.75 109 ALA A CA 1
ATOM 838 C C . ALA A 1 109 ? 4.473 10.672 -5.863 1 97.75 109 ALA A C 1
ATOM 840 O O . ALA A 1 109 ? 4.836 9.547 -5.52 1 97.75 1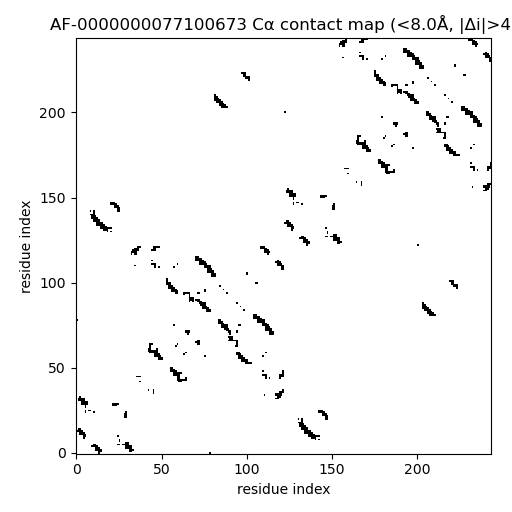09 ALA A O 1
ATOM 841 N N . ALA A 1 110 ? 4.367 11.609 -5.055 1 97.5 110 ALA A N 1
ATOM 842 C CA . ALA A 1 110 ? 4.398 11.461 -3.602 1 97.5 110 ALA A CA 1
ATOM 843 C C . ALA A 1 110 ? 3.102 11.961 -2.971 1 97.5 110 ALA A C 1
ATOM 845 O O . ALA A 1 110 ? 2.562 12.992 -3.385 1 97.5 110 ALA A O 1
ATOM 846 N N . TYR A 1 111 ? 2.662 11.234 -1.993 1 98.06 111 TYR A N 1
ATOM 847 C CA . TYR A 1 111 ? 1.451 11.57 -1.253 1 98.06 111 TYR A CA 1
ATOM 848 C C . TYR A 1 111 ? 1.729 11.648 0.244 1 98.06 111 TYR A C 1
ATOM 850 O O . TYR A 1 111 ? 2.627 10.969 0.75 1 98.06 111 TYR A O 1
ATOM 858 N N . GLU A 1 112 ? 1.041 12.43 0.904 1 97.88 112 GLU A N 1
ATOM 859 C CA . GLU A 1 112 ? 0.969 12.352 2.359 1 97.88 112 GLU A CA 1
ATOM 860 C C . GLU A 1 112 ? -0.468 12.508 2.85 1 97.88 112 GLU A C 1
ATOM 862 O O . GLU A 1 112 ? -1.299 13.117 2.174 1 97.88 112 GLU A O 1
ATOM 867 N N . 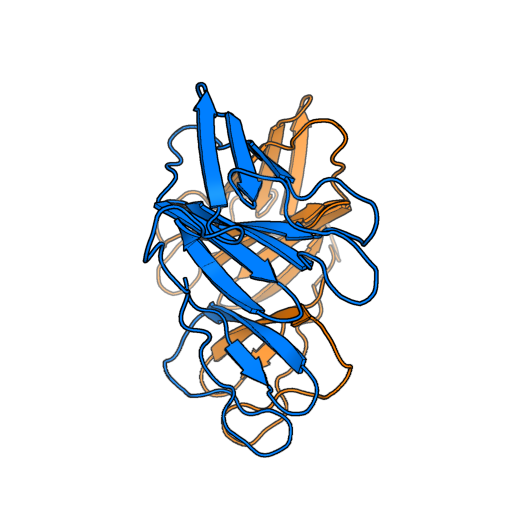TYR A 1 113 ? -0.742 11.953 3.977 1 98.44 113 TYR A N 1
ATOM 868 C CA . TYR A 1 113 ? -2.055 12.102 4.594 1 98.44 113 TYR A CA 1
ATOM 869 C C . TYR A 1 113 ? -1.936 12.703 5.988 1 98.44 113 TYR A C 1
ATOM 871 O O . TYR A 1 113 ? -1.334 12.094 6.883 1 98.44 113 TYR A O 1
ATOM 879 N N . CYS A 1 114 ? -2.5 13.828 6.172 1 97.19 114 CYS A N 1
ATOM 880 C CA . CYS A 1 114 ? -2.623 14.5 7.461 1 97.19 114 CYS A CA 1
ATOM 881 C C . CYS A 1 114 ? -3.953 14.164 8.125 1 97.19 114 CYS A C 1
ATOM 883 O O . CYS A 1 114 ? -5.012 14.336 7.52 1 97.19 114 CYS A O 1
ATOM 885 N N . ASN A 1 115 ? -3.902 13.82 9.391 1 97.44 115 ASN A N 1
ATOM 886 C CA . ASN A 1 115 ? -5.113 13.344 10.055 1 97.44 115 ASN A CA 1
ATOM 887 C C . ASN A 1 115 ? -6.172 14.445 10.133 1 97.44 115 ASN A C 1
ATOM 889 O O . ASN A 1 115 ? -7.363 14.156 10.242 1 97.44 115 ASN A O 1
ATOM 893 N N . LEU A 1 116 ? -5.789 15.68 9.984 1 95.94 116 LEU A N 1
ATOM 894 C CA . LEU A 1 116 ? -6.742 16.781 10.102 1 95.94 116 LEU A CA 1
ATOM 895 C C . LEU A 1 116 ? -7.059 17.359 8.734 1 95.94 116 LEU A C 1
ATOM 897 O O . LEU A 1 116 ? -8.172 17.844 8.5 1 95.94 116 LEU A O 1
ATOM 901 N N . HIS A 1 117 ? -6.062 17.328 7.777 1 94.38 117 HIS A N 1
ATOM 902 C CA . HIS A 1 117 ? -6.25 18.125 6.578 1 94.38 117 HIS A CA 1
ATOM 903 C C . HIS A 1 117 ? -6.312 17.25 5.332 1 94.38 117 HIS A C 1
ATOM 905 O O . HIS A 1 117 ? -6.402 17.766 4.211 1 94.38 117 HIS A O 1
ATOM 911 N N . GLY A 1 118 ? -6.215 15.977 5.527 1 96.44 118 GLY A N 1
ATOM 912 C CA . GLY A 1 118 ? -6.5 15.078 4.418 1 96.44 118 GLY A CA 1
ATOM 913 C C . GLY A 1 118 ? -5.285 14.789 3.561 1 96.44 118 GLY A C 1
ATOM 914 O O . GLY A 1 118 ? -4.156 14.789 4.055 1 96.44 118 GLY A O 1
ATOM 915 N N . LEU A 1 119 ? -5.52 14.383 2.357 1 97.56 119 LEU A N 1
ATOM 916 C CA . LEU A 1 119 ? -4.504 13.883 1.437 1 97.56 119 LEU A CA 1
ATOM 917 C C . LEU A 1 119 ? -3.924 15.023 0.604 1 97.56 119 LEU A C 1
ATOM 919 O O . LEU A 1 119 ? -4.66 15.883 0.116 1 97.56 119 LEU A O 1
ATOM 923 N N . TRP A 1 120 ? -2.658 15 0.399 1 96 120 TRP A N 1
ATOM 924 C CA . TRP A 1 120 ? -1.945 15.953 -0.445 1 96 120 TRP A CA 1
ATOM 925 C C . TRP A 1 120 ? -0.961 15.234 -1.363 1 96 120 TRP A C 1
ATOM 927 O O . TRP A 1 120 ? -0.514 14.125 -1.06 1 96 120 TRP A O 1
ATOM 937 N N . LYS A 1 121 ? -0.626 15.875 -2.473 1 95.88 121 LYS A N 1
ATOM 938 C CA . LYS A 1 121 ? 0.166 15.203 -3.498 1 95.88 121 LYS A CA 1
ATOM 939 C C . LYS A 1 121 ? 1.173 16.156 -4.133 1 95.88 121 LYS A C 1
ATOM 941 O O . LYS A 1 121 ? 0.883 17.344 -4.316 1 95.88 121 LYS A O 1
ATOM 946 N N . ALA A 1 122 ? 2.271 15.695 -4.398 1 93.38 122 ALA A N 1
ATOM 947 C CA . ALA A 1 122 ? 3.283 16.359 -5.223 1 93.38 122 ALA A CA 1
ATOM 948 C C . ALA A 1 122 ? 3.785 15.43 -6.324 1 93.38 122 ALA A C 1
ATOM 950 O O . ALA A 1 122 ? 3.879 14.211 -6.125 1 93.38 122 ALA A O 1
ATOM 951 N N . MET B 1 1 ? 0.52 -7.254 7.988 1 95.69 1 MET B N 1
ATOM 952 C CA . MET B 1 1 ? -0.482 -6.457 7.281 1 95.69 1 MET B CA 1
ATOM 953 C C . MET B 1 1 ? -1.59 -7.348 6.727 1 95.69 1 MET B C 1
ATOM 955 O O . MET B 1 1 ? -1.395 -8.555 6.551 1 95.69 1 MET B O 1
ATOM 959 N N . LYS B 1 2 ? -2.77 -6.828 6.496 1 98.06 2 LYS B N 1
ATOM 960 C CA . LYS B 1 2 ? -3.926 -7.609 6.066 1 98.06 2 LYS B CA 1
ATOM 961 C C . LYS B 1 2 ? -4.391 -7.188 4.68 1 98.06 2 LYS B C 1
ATOM 963 O O . LYS B 1 2 ? -4.316 -6.008 4.328 1 98.06 2 LYS B O 1
ATOM 968 N N . PHE B 1 3 ? -4.812 -8.125 3.957 1 98.81 3 PHE B N 1
ATOM 969 C CA . PHE B 1 3 ? -5.414 -7.938 2.641 1 98.81 3 PHE B CA 1
ATOM 970 C C . PHE B 1 3 ? -6.84 -8.469 2.617 1 98.81 3 PHE B C 1
ATOM 972 O O . PHE B 1 3 ? -7.152 -9.453 3.281 1 98.81 3 PHE B O 1
ATOM 979 N N . PHE B 1 4 ? -7.652 -7.82 1.871 1 98.88 4 PHE B N 1
ATOM 980 C CA . PHE B 1 4 ? -9.039 -8.242 1.762 1 98.88 4 PHE B CA 1
ATOM 981 C C . PHE B 1 4 ? -9.461 -8.352 0.301 1 98.88 4 PHE B C 1
ATOM 983 O O . PHE B 1 4 ? -8.969 -7.605 -0.547 1 98.88 4 PHE B O 1
ATOM 990 N N . ILE B 1 5 ? -10.43 -9.227 0.037 1 98.88 5 ILE B N 1
ATOM 991 C CA . ILE B 1 5 ? -10.891 -9.43 -1.334 1 98.88 5 ILE B CA 1
ATOM 992 C C . ILE B 1 5 ? -12.414 -9.492 -1.362 1 98.88 5 ILE B C 1
ATOM 994 O O . ILE B 1 5 ? -13.039 -9.953 -0.404 1 98.88 5 ILE B O 1
ATOM 998 N N . CYS B 1 6 ? -12.969 -8.953 -2.326 1 98.81 6 CYS B N 1
ATOM 999 C CA . CYS B 1 6 ? -14.352 -9.281 -2.654 1 98.81 6 CYS B CA 1
ATOM 1000 C C . CYS B 1 6 ? -14.422 -10.508 -3.547 1 98.81 6 CYS B C 1
ATOM 1002 O O . CYS B 1 6 ? -13.906 -10.508 -4.664 1 98.81 6 CYS B O 1
ATOM 1004 N N . GLU B 1 7 ? -15.023 -11.5 -3.164 1 97.62 7 GLU B N 1
ATOM 1005 C CA . GLU B 1 7 ? -15.062 -12.766 -3.885 1 97.62 7 GLU B CA 1
ATOM 1006 C C . GLU B 1 7 ? -15.914 -12.656 -5.148 1 97.62 7 GLU B C 1
ATOM 1008 O O . GLU B 1 7 ? -15.859 -13.531 -6.016 1 97.62 7 GLU B O 1
ATOM 1013 N N . HIS B 1 8 ? -16.688 -11.609 -5.188 1 98.38 8 HIS B N 1
ATOM 1014 C CA . HIS B 1 8 ? -17.594 -11.422 -6.32 1 98.38 8 HIS B CA 1
ATOM 1015 C C . HIS B 1 8 ? -16.922 -10.633 -7.438 1 98.38 8 HIS B C 1
ATOM 1017 O O . HIS B 1 8 ? -16.812 -11.117 -8.57 1 98.38 8 HIS B O 1
ATOM 1023 N N . CYS B 1 9 ? -16.484 -9.469 -7.203 1 98.69 9 CYS B N 1
ATOM 1024 C CA . CYS B 1 9 ? -15.969 -8.602 -8.258 1 98.69 9 CYS B CA 1
ATOM 1025 C C . CYS B 1 9 ? -14.445 -8.648 -8.305 1 98.69 9 CYS B C 1
ATOM 1027 O O . CYS B 1 9 ? -13.836 -8.156 -9.25 1 98.69 9 CYS B O 1
ATOM 1029 N N . LYS B 1 10 ? -13.727 -9.141 -7.281 1 98.62 10 LYS B N 1
ATOM 1030 C CA . LYS B 1 10 ? -12.289 -9.398 -7.188 1 98.62 10 LYS B CA 1
ATOM 1031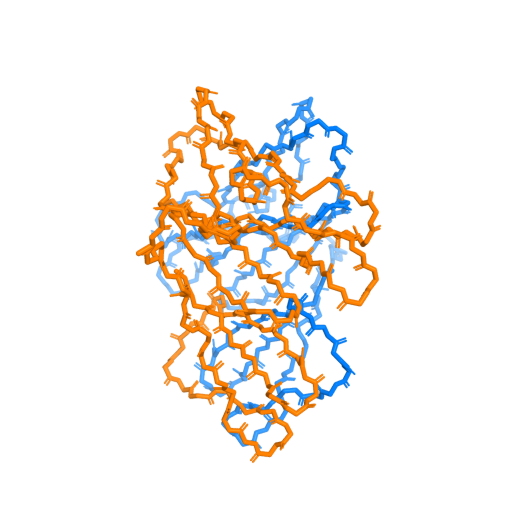 C C . LYS B 1 10 ? -11.516 -8.117 -6.891 1 98.62 10 LYS B C 1
ATOM 1033 O O . LYS B 1 10 ? -10.32 -8.031 -7.16 1 98.62 10 LYS B O 1
ATOM 1038 N N . ASN B 1 11 ? -12.305 -7.078 -6.328 1 98.81 11 ASN B N 1
ATOM 1039 C CA . ASN B 1 11 ? -11.562 -6.02 -5.66 1 98.81 11 ASN B CA 1
ATOM 1040 C C . ASN B 1 11 ? -10.633 -6.582 -4.59 1 98.81 11 ASN B C 1
ATOM 1042 O O . ASN B 1 11 ? -11.016 -7.469 -3.826 1 98.81 11 ASN B O 1
ATOM 1046 N N . ILE B 1 12 ? -9.43 -6.156 -4.582 1 98.94 12 ILE B N 1
ATOM 1047 C CA . ILE B 1 12 ? -8.492 -6.449 -3.498 1 98.94 12 ILE B CA 1
ATOM 1048 C C . ILE B 1 12 ? -8.008 -5.145 -2.867 1 98.94 12 ILE B C 1
ATOM 1050 O O . ILE B 1 12 ? -7.641 -4.203 -3.576 1 98.94 12 ILE B O 1
ATOM 1054 N N . MET B 1 13 ? -8.031 -5.113 -1.515 1 98.81 13 MET B N 1
ATOM 1055 C CA . MET B 1 13 ? -7.668 -3.869 -0.841 1 98.81 13 MET B CA 1
ATOM 1056 C C . MET B 1 13 ? -6.852 -4.148 0.415 1 98.81 13 MET B C 1
ATOM 1058 O O . MET B 1 13 ? -6.762 -5.293 0.861 1 98.81 13 MET B O 1
ATOM 1062 N N . THR B 1 14 ? -6.203 -3.184 0.912 1 98.81 14 THR B N 1
ATOM 1063 C CA . THR B 1 14 ? -5.609 -3.16 2.244 1 98.81 14 THR B CA 1
ATOM 1064 C C . THR B 1 14 ? -6 -1.885 2.986 1 98.81 14 THR B C 1
ATOM 1066 O O . THR B 1 14 ? -6.418 -0.905 2.369 1 98.81 14 THR B O 1
ATOM 1069 N N . LEU B 1 15 ? -5.93 -1.944 4.254 1 98.69 15 LEU B N 1
ATOM 1070 C CA . LEU B 1 15 ? -6.273 -0.8 5.094 1 98.69 15 LEU B CA 1
ATOM 1071 C C . LEU B 1 15 ? -5.023 -0.024 5.492 1 98.69 15 LEU B C 1
ATOM 1073 O O . LEU B 1 15 ? -4.047 -0.612 5.965 1 98.69 15 LEU B O 1
ATOM 1077 N N . LEU B 1 16 ? -5.047 1.275 5.32 1 98.75 16 LEU B N 1
ATOM 1078 C CA . LEU B 1 16 ? -3.965 2.164 5.734 1 98.75 16 LEU B CA 1
ATOM 1079 C C . LEU B 1 16 ? -4.238 2.744 7.121 1 98.75 16 LEU B C 1
ATOM 1081 O O . LEU B 1 16 ? -3.303 3.066 7.855 1 98.75 16 LEU B O 1
ATOM 1085 N N . ASN B 1 17 ? -5.438 2.932 7.422 1 98.69 17 ASN B N 1
ATOM 1086 C CA . ASN B 1 17 ? -5.961 3.145 8.766 1 98.69 17 ASN B CA 1
ATOM 1087 C C . ASN B 1 17 ? -7.121 2.203 9.07 1 98.69 17 ASN B C 1
ATOM 1089 O O . ASN B 1 17 ? -8.109 2.174 8.344 1 98.69 17 ASN B O 1
ATOM 1093 N N . ASP B 1 18 ? -6.949 1.463 10.125 1 98.31 18 ASP B N 1
ATOM 1094 C CA . ASP B 1 18 ? -7.918 0.427 10.469 1 98.31 18 ASP B CA 1
ATOM 1095 C C . ASP B 1 18 ? -8.672 0.786 11.75 1 98.31 18 ASP B C 1
ATOM 1097 O O . ASP B 1 18 ? -8.117 0.689 12.852 1 98.31 18 ASP B O 1
ATOM 1101 N N . SER B 1 19 ? -9.914 1.135 11.602 1 98.12 19 SER B N 1
ATOM 1102 C CA . SER B 1 19 ? -10.742 1.506 12.742 1 98.12 19 SER B CA 1
ATOM 1103 C C . SER B 1 19 ? -11.414 0.284 13.352 1 98.12 19 SER B C 1
ATOM 1105 O O . SER B 1 19 ? -12.102 0.393 14.375 1 98.12 19 SER B O 1
ATOM 1107 N N . GLY B 1 20 ? -11.312 -0.848 12.664 1 97.81 20 GLY B N 1
ATOM 1108 C CA . GLY B 1 20 ? -11.906 -2.082 13.164 1 97.81 20 GLY B CA 1
ATOM 1109 C C . GLY B 1 20 ? -13.273 -2.369 12.57 1 97.81 20 GLY B C 1
ATOM 1110 O O . GLY B 1 20 ? -13.859 -3.418 12.836 1 97.81 20 GLY B O 1
ATOM 1111 N N . VAL B 1 21 ? -13.781 -1.486 11.805 1 98.44 21 VAL B N 1
ATOM 1112 C CA . VAL B 1 21 ? -15.086 -1.679 11.18 1 98.44 21 VAL B CA 1
ATOM 1113 C C . VAL B 1 21 ? -14.922 -2.445 9.867 1 98.44 21 VAL B C 1
ATOM 1115 O O . VAL B 1 21 ? -14.086 -2.094 9.039 1 98.44 21 VAL B O 1
ATOM 1118 N N . PRO B 1 22 ? -15.695 -3.443 9.68 1 98.44 22 PRO B N 1
ATOM 1119 C CA . PRO B 1 22 ? -15.562 -4.227 8.445 1 98.44 22 PRO B CA 1
ATOM 1120 C C . PRO B 1 22 ? -15.961 -3.441 7.199 1 98.44 22 PRO B C 1
ATOM 1122 O O . PRO B 1 22 ? -16.953 -2.703 7.223 1 98.44 22 PRO B O 1
ATOM 1125 N N . VAL B 1 23 ? -15.227 -3.621 6.148 1 98.69 23 VAL B N 1
ATOM 1126 C CA . VAL B 1 23 ? -15.516 -2.996 4.863 1 98.69 23 VAL B CA 1
ATOM 1127 C C . VAL B 1 23 ? -16.359 -3.936 4.008 1 98.69 23 VAL B C 1
ATOM 1129 O O . VAL B 1 23 ? -16.203 -5.156 4.074 1 98.69 23 VAL B O 1
ATOM 1132 N N . MET B 1 24 ? -17.297 -3.385 3.229 1 98.81 24 MET B N 1
ATOM 1133 C CA . MET B 1 24 ? -18.219 -4.156 2.404 1 98.81 24 MET B CA 1
ATOM 1134 C C . MET B 1 24 ? -17.969 -3.898 0.921 1 98.81 24 MET B C 1
ATOM 1136 O O . MET B 1 24 ? -17.594 -2.789 0.535 1 98.81 24 MET B O 1
ATOM 1140 N N . CYS B 1 25 ? -18.203 -4.82 0.064 1 98.69 25 CYS B N 1
ATOM 1141 C CA . CYS B 1 25 ? -18.172 -4.75 -1.393 1 98.69 25 CYS B CA 1
ATOM 1142 C C . CYS B 1 25 ? -19.156 -5.742 -2 1 98.69 25 CYS B C 1
ATOM 1144 O O . CYS B 1 25 ? -19.203 -6.906 -1.597 1 98.69 25 CYS B O 1
ATOM 1146 N N . CYS B 1 26 ? -19.922 -5.273 -2.953 1 98.44 26 CYS B N 1
ATOM 1147 C CA . CYS B 1 26 ? -20.922 -6.07 -3.662 1 98.44 26 CYS B CA 1
ATOM 1148 C C . CYS B 1 26 ? -21.922 -6.691 -2.691 1 98.44 26 CYS B C 1
ATOM 1150 O O . CYS B 1 26 ? -22.297 -7.852 -2.848 1 98.44 26 CYS B O 1
ATOM 1152 N N . GLY B 1 27 ? -22.156 -5.984 -1.635 1 97.56 27 GLY B N 1
ATOM 1153 C CA . GLY B 1 27 ? -23.234 -6.363 -0.728 1 97.56 27 GLY B CA 1
ATOM 1154 C C . GLY B 1 27 ? -22.781 -7.309 0.369 1 97.56 27 GLY B C 1
ATOM 1155 O O . GLY B 1 27 ? -23.594 -7.781 1.165 1 97.56 27 GLY B O 1
ATOM 1156 N N . GLN B 1 28 ? -21.547 -7.574 0.467 1 98.19 28 GLN B N 1
ATOM 1157 C CA . GLN B 1 28 ? -21.062 -8.484 1.491 1 98.19 28 GLN B CA 1
ATOM 1158 C C . GLN B 1 28 ? -19.766 -7.957 2.115 1 98.19 28 GLN B C 1
ATOM 1160 O O . GLN B 1 28 ? -19.078 -7.121 1.524 1 98.19 28 GLN B O 1
ATOM 1165 N N . LYS B 1 29 ? -19.484 -8.469 3.311 1 98.5 29 LYS B N 1
ATOM 1166 C CA . LYS B 1 29 ? -18.203 -8.172 3.955 1 98.5 29 LYS B CA 1
ATOM 1167 C C . LYS B 1 29 ? -17.031 -8.656 3.104 1 98.5 29 LYS B C 1
ATOM 1169 O O . LYS B 1 29 ? -17.047 -9.781 2.598 1 98.5 29 LYS B O 1
ATOM 1174 N N . MET B 1 30 ? -16.078 -7.805 2.891 1 98.75 30 MET B N 1
ATOM 1175 C CA . MET B 1 30 ? -14.883 -8.266 2.199 1 98.75 30 MET B CA 1
ATOM 1176 C C . MET B 1 30 ? -14.172 -9.352 3.002 1 98.75 30 MET B C 1
ATOM 1178 O O . MET B 1 30 ? -14.094 -9.273 4.23 1 98.75 30 MET B O 1
ATOM 1182 N N . THR B 1 31 ? -13.656 -10.32 2.352 1 98.69 31 THR B N 1
ATOM 1183 C CA . THR B 1 31 ? -13.016 -11.469 2.992 1 98.69 31 THR B CA 1
ATOM 1184 C C . THR B 1 31 ? -11.531 -11.203 3.223 1 98.69 31 THR B C 1
ATOM 1186 O O . THR B 1 31 ? -10.812 -10.836 2.295 1 98.69 31 THR B O 1
ATOM 1189 N N . GLU B 1 32 ? -11.094 -11.312 4.477 1 98.62 32 GLU B N 1
ATOM 1190 C CA . GLU B 1 32 ? -9.656 -11.234 4.734 1 98.62 32 GLU B CA 1
ATOM 1191 C C . GLU B 1 32 ? -8.906 -12.375 4.051 1 98.62 32 GLU B C 1
ATOM 1193 O O . GLU B 1 32 ? -9.297 -13.539 4.168 1 98.62 32 GLU B O 1
ATOM 1198 N N . LEU B 1 33 ? -7.949 -12.07 3.27 1 98.44 33 LEU B N 1
ATOM 1199 C CA . LEU B 1 33 ? -7.09 -13.078 2.668 1 98.44 33 LEU B CA 1
ATOM 1200 C C . LEU B 1 33 ? -6.113 -13.648 3.697 1 98.44 33 LEU B C 1
ATOM 1202 O O . LEU B 1 33 ? -5.25 -12.922 4.203 1 98.44 33 LEU B O 1
ATOM 1206 N N . VAL B 1 34 ? -6.223 -14.891 3.996 1 96.75 34 VAL B N 1
ATOM 1207 C CA . VAL B 1 34 ? -5.301 -15.57 4.902 1 96.75 34 VAL B CA 1
ATOM 1208 C C . VAL B 1 34 ? -4.152 -16.188 4.109 1 96.75 34 VAL B C 1
ATOM 1210 O O . VAL B 1 34 ? -4.371 -17.062 3.268 1 96.75 34 VAL B O 1
ATOM 1213 N N . PRO B 1 35 ? -2.984 -15.703 4.375 1 96.5 35 PRO B N 1
ATOM 1214 C CA . PRO B 1 35 ? -1.875 -16.188 3.549 1 96.5 35 PRO B CA 1
ATOM 1215 C C . PRO B 1 35 ? -1.584 -17.672 3.764 1 96.5 35 PRO B C 1
ATOM 1217 O O . PRO B 1 35 ? -1.605 -18.156 4.898 1 96.5 35 PRO B O 1
ATOM 1220 N N . GLY B 1 36 ? -1.496 -18.375 2.625 1 91.94 36 GLY B N 1
ATOM 1221 C CA . GLY B 1 36 ? -0.895 -19.703 2.734 1 91.94 36 GLY B CA 1
ATOM 1222 C C . GLY B 1 36 ? 0.562 -19.656 3.154 1 91.94 36 GLY B C 1
ATOM 1223 O O . GLY B 1 36 ? 1.265 -18.688 2.883 1 91.94 36 GLY B O 1
ATOM 1224 N N . THR B 1 37 ? 0.843 -20.609 4.023 1 80.5 37 THR B N 1
ATOM 1225 C CA . THR B 1 37 ? 2.244 -20.766 4.398 1 80.5 37 THR B CA 1
ATOM 1226 C C . THR B 1 37 ? 2.75 -22.156 3.99 1 80.5 37 THR B C 1
ATOM 1228 O O . THR B 1 37 ? 1.96 -23.031 3.637 1 80.5 37 THR B O 1
ATOM 1231 N N . THR B 1 38 ? 4.18 -22.344 3.619 1 68.44 38 THR B N 1
ATOM 1232 C CA . THR B 1 38 ? 4.684 -23.594 3.064 1 68.44 38 THR B CA 1
ATOM 1233 C C . THR B 1 38 ? 4.09 -24.781 3.807 1 68.44 38 THR B C 1
ATOM 1235 O O . THR B 1 38 ? 3.855 -24.719 5.016 1 68.44 38 THR B O 1
ATOM 1238 N N . ASP B 1 39 ? 3.195 -25.453 3.174 1 54.75 39 ASP B N 1
ATOM 1239 C CA . ASP B 1 39 ? 2.973 -26.766 3.752 1 54.75 39 ASP B CA 1
ATOM 1240 C C . ASP B 1 39 ? 4.035 -27.766 3.277 1 54.75 39 ASP B C 1
ATOM 1242 O O . ASP B 1 39 ? 4.117 -28.875 3.787 1 54.75 39 ASP B O 1
ATOM 1246 N N . GLY B 1 40 ? 4.812 -27.922 2.416 1 53.66 40 GLY B N 1
ATOM 1247 C CA . GLY B 1 40 ? 5.668 -29.016 1.977 1 53.66 40 GLY B CA 1
ATOM 1248 C C . GLY B 1 40 ? 6.551 -28.641 0.8 1 53.66 40 GLY B C 1
ATOM 1249 O O . GLY B 1 40 ? 6.496 -27.516 0.308 1 53.66 40 GLY B O 1
ATOM 1250 N N . ALA B 1 41 ? 7.555 -29.484 0.419 1 51.28 41 ALA B N 1
ATOM 1251 C CA . ALA B 1 41 ? 8.672 -29.438 -0.516 1 51.28 41 ALA B CA 1
ATOM 1252 C C . ALA B 1 41 ? 8.219 -28.938 -1.889 1 51.28 41 ALA B C 1
ATOM 1254 O O . ALA B 1 41 ? 8.992 -28.328 -2.621 1 51.28 41 ALA B O 1
ATOM 1255 N N . ALA B 1 42 ? 6.875 -28.984 -2.186 1 57.78 42 ALA B N 1
ATOM 1256 C CA . ALA B 1 42 ? 6.488 -28.781 -3.578 1 57.78 42 ALA B CA 1
ATOM 1257 C C . ALA B 1 42 ? 5.699 -27.484 -3.738 1 57.78 42 ALA B C 1
ATOM 1259 O O . ALA B 1 42 ? 5.18 -27.188 -4.82 1 57.78 42 ALA B O 1
ATOM 1260 N N . GLU B 1 43 ? 5.785 -26.516 -2.791 1 71.44 43 GLU B N 1
ATOM 1261 C CA . GLU B 1 43 ? 4.953 -25.328 -2.918 1 71.44 43 GLU B CA 1
ATOM 1262 C C . GLU B 1 43 ? 5.625 -24.266 -3.789 1 71.44 43 GLU B C 1
ATOM 1264 O O . GLU B 1 43 ? 6.75 -23.859 -3.508 1 71.44 43 GLU B O 1
ATOM 1269 N N . LYS B 1 44 ? 4.957 -23.875 -4.93 1 81.44 44 LYS B N 1
ATOM 1270 C CA . LYS B 1 44 ? 5.527 -22.922 -5.879 1 81.44 44 LYS B CA 1
ATOM 1271 C C . LYS B 1 44 ? 5.07 -21.5 -5.574 1 81.44 44 LYS B C 1
ATOM 1273 O O . LYS B 1 44 ? 5.461 -20.562 -6.266 1 81.44 44 LYS B O 1
ATOM 1278 N N . HIS B 1 45 ? 4.34 -21.312 -4.457 1 91.88 45 HIS B N 1
ATOM 1279 C CA . HIS B 1 45 ? 3.73 -20 -4.281 1 91.88 45 HIS B CA 1
ATOM 1280 C C . HIS B 1 45 ? 4.402 -19.219 -3.148 1 91.88 45 HIS B C 1
ATOM 1282 O O . HIS B 1 45 ? 4.258 -18 -3.055 1 91.88 45 HIS B O 1
ATOM 1288 N N . VAL B 1 46 ? 5.086 -19.922 -2.309 1 92.81 46 VAL B N 1
ATOM 1289 C CA . VAL B 1 46 ? 5.684 -19.234 -1.166 1 92.81 46 VAL B CA 1
ATOM 1290 C C . VAL B 1 46 ? 6.824 -18.328 -1.639 1 92.81 46 VAL B C 1
ATOM 1292 O O . VAL B 1 46 ? 7.719 -18.781 -2.359 1 92.81 46 VAL B O 1
ATOM 1295 N N . PRO B 1 47 ? 6.789 -17.125 -1.282 1 94.81 47 PRO B N 1
ATOM 1296 C CA . PRO B 1 47 ? 7.902 -16.25 -1.655 1 94.81 47 PRO B CA 1
ATOM 1297 C C . PRO B 1 47 ? 9.242 -16.734 -1.124 1 94.81 47 PRO B C 1
ATOM 1299 O O . PRO B 1 47 ? 9.328 -17.188 0.019 1 94.81 47 PRO B O 1
ATOM 1302 N N . VAL B 1 48 ? 10.227 -16.75 -1.882 1 93.69 48 VAL B N 1
ATOM 1303 C CA . VAL B 1 48 ? 11.609 -17 -1.476 1 93.69 48 VAL B CA 1
ATOM 1304 C C . VAL B 1 48 ? 12.359 -15.672 -1.36 1 93.69 48 VAL B C 1
ATOM 1306 O O . VAL B 1 48 ? 12.492 -14.945 -2.344 1 93.69 48 VAL B O 1
ATOM 1309 N N . ILE B 1 49 ? 12.891 -15.406 -0.151 1 95.25 49 ILE B N 1
ATOM 1310 C CA . ILE B 1 49 ? 13.484 -14.102 0.129 1 95.25 49 ILE B CA 1
ATOM 1311 C C . ILE B 1 49 ? 15.008 -14.227 0.171 1 95.25 49 ILE B C 1
ATOM 1313 O O . ILE B 1 49 ? 15.547 -15.133 0.807 1 95.25 49 ILE B O 1
ATOM 1317 N N . SER B 1 50 ? 15.609 -13.422 -0.542 1 95.81 50 SER B N 1
ATOM 1318 C CA . SER B 1 50 ? 17.047 -13.219 -0.418 1 95.81 50 SER B CA 1
ATOM 1319 C C . SER B 1 50 ? 17.375 -11.773 -0.066 1 95.81 50 SER B C 1
ATOM 1321 O O . SER B 1 50 ? 16.906 -10.844 -0.729 1 95.81 50 SER B O 1
ATOM 1323 N N . ALA B 1 51 ? 18.172 -11.586 1.003 1 95.06 51 ALA B N 1
ATOM 1324 C CA . ALA B 1 51 ? 18.516 -10.242 1.454 1 95.06 51 ALA B CA 1
ATOM 1325 C C . ALA B 1 51 ? 20.016 -10.008 1.363 1 95.06 51 ALA B C 1
ATOM 1327 O O . ALA B 1 51 ? 20.812 -10.859 1.786 1 95.06 51 ALA B O 1
ATOM 1328 N N . ASP B 1 52 ? 20.391 -9.008 0.782 1 93.12 52 ASP B N 1
ATOM 1329 C CA . ASP B 1 52 ? 21.766 -8.508 0.724 1 93.12 52 ASP B CA 1
ATOM 1330 C C . ASP B 1 52 ? 21.828 -7.023 1.069 1 93.12 52 ASP B C 1
ATOM 1332 O O . ASP B 1 52 ? 21.5 -6.176 0.236 1 93.12 52 ASP B O 1
ATOM 1336 N N . ASP B 1 53 ? 22.312 -6.734 2.285 1 89.38 53 ASP B N 1
ATOM 1337 C CA . ASP B 1 53 ? 22.297 -5.367 2.799 1 89.38 53 ASP B CA 1
ATOM 1338 C C . ASP B 1 53 ? 20.891 -4.781 2.773 1 89.38 53 ASP B C 1
ATOM 1340 O O . ASP B 1 53 ? 19.969 -5.309 3.416 1 89.38 53 ASP B O 1
ATOM 1344 N N . ARG B 1 54 ? 20.641 -3.748 1.923 1 92.5 54 ARG B N 1
ATOM 1345 C CA . ARG B 1 54 ? 19.344 -3.076 1.896 1 92.5 54 ARG B CA 1
ATOM 1346 C C . ARG B 1 54 ? 18.484 -3.609 0.762 1 92.5 54 ARG B C 1
ATOM 1348 O O . ARG B 1 54 ? 17.359 -3.152 0.571 1 92.5 54 ARG B O 1
ATOM 1355 N N . ARG B 1 55 ? 19.047 -4.605 0.067 1 97.31 55 ARG B N 1
ATOM 1356 C CA . ARG B 1 55 ? 18.344 -5.148 -1.094 1 97.31 55 ARG B CA 1
ATOM 1357 C C . ARG B 1 55 ? 17.609 -6.43 -0.738 1 97.31 55 ARG B C 1
ATOM 1359 O O . ARG B 1 55 ? 18.203 -7.383 -0.238 1 97.31 55 ARG B O 1
ATOM 1366 N N . ILE B 1 56 ? 16.312 -6.473 -0.954 1 98.5 56 ILE B N 1
ATOM 1367 C CA . ILE B 1 56 ? 15.461 -7.633 -0.727 1 98.5 56 ILE B CA 1
ATOM 1368 C C . ILE B 1 56 ? 14.953 -8.172 -2.064 1 98.5 56 ILE B C 1
ATOM 1370 O O . ILE B 1 56 ? 14.188 -7.496 -2.76 1 98.5 56 ILE B O 1
ATOM 1374 N N . SER B 1 57 ? 15.43 -9.305 -2.416 1 97.62 57 SER B N 1
ATOM 1375 C CA . SER B 1 57 ? 14.93 -9.984 -3.607 1 97.62 57 SER B CA 1
ATOM 1376 C C . SER B 1 57 ? 13.891 -11.039 -3.246 1 97.62 57 SER B C 1
ATOM 1378 O O . SER B 1 57 ? 14.125 -11.875 -2.377 1 97.62 57 SER B O 1
ATOM 1380 N N . VAL B 1 58 ? 12.766 -10.938 -3.902 1 97.38 58 VAL B N 1
ATOM 1381 C CA . VAL B 1 58 ? 11.703 -11.906 -3.646 1 97.38 58 VAL B CA 1
ATOM 1382 C C . VAL B 1 58 ? 11.367 -12.656 -4.934 1 97.38 58 VAL B C 1
ATOM 1384 O O . VAL B 1 58 ? 11.031 -12.039 -5.949 1 97.38 58 VAL B O 1
ATOM 1387 N N . LYS B 1 59 ? 11.5 -13.922 -4.895 1 96.06 59 LYS B N 1
ATOM 1388 C CA . LYS B 1 59 ? 11.086 -14.805 -5.988 1 96.06 59 LYS B CA 1
ATOM 1389 C C . LYS B 1 59 ? 9.922 -15.695 -5.562 1 96.06 59 LYS B C 1
ATOM 1391 O O . LYS B 1 59 ? 9.844 -16.109 -4.406 1 96.06 59 LYS B O 1
ATOM 1396 N N . VAL B 1 60 ? 9.055 -15.93 -6.504 1 94.81 60 VAL B N 1
ATOM 1397 C CA . VAL B 1 60 ? 7.898 -16.734 -6.137 1 94.81 60 VAL B CA 1
ATOM 1398 C C . VAL B 1 60 ? 8.062 -18.156 -6.684 1 94.81 60 VAL B C 1
ATOM 1400 O O . VAL B 1 60 ? 7.82 -18.406 -7.867 1 94.81 60 VAL B O 1
ATOM 1403 N N . GLY B 1 61 ? 8.391 -19.062 -5.652 1 81.44 61 GLY B N 1
ATOM 1404 C CA . GLY B 1 61 ? 8.539 -20.484 -5.91 1 81.44 61 GLY B CA 1
ATOM 1405 C C . GLY B 1 61 ? 9.984 -20.906 -6.109 1 81.44 61 GLY B C 1
ATOM 1406 O O . GLY B 1 61 ? 10.82 -20.094 -6.52 1 81.44 61 GLY B O 1
ATOM 1407 N N . GLU B 1 62 ? 10.352 -22.078 -5.566 1 72.75 62 GLU B N 1
ATOM 1408 C CA . GLU B 1 62 ? 11.648 -22.672 -5.883 1 72.75 62 GLU B CA 1
ATOM 1409 C C . GLU B 1 62 ? 11.82 -22.859 -7.387 1 72.75 62 GLU B C 1
ATOM 1411 O O . GLU B 1 62 ? 12.875 -22.547 -7.941 1 72.75 62 GLU B O 1
ATOM 1416 N N . ALA B 1 63 ? 10.75 -23.422 -7.965 1 80.81 63 ALA B N 1
ATOM 1417 C CA . ALA B 1 63 ? 10.594 -23.312 -9.414 1 80.81 63 ALA B CA 1
ATOM 1418 C C . ALA B 1 63 ? 9.703 -22.141 -9.781 1 80.81 63 ALA B C 1
ATOM 1420 O O . ALA B 1 63 ? 8.695 -21.891 -9.117 1 80.81 63 ALA B O 1
ATOM 1421 N N . GLU B 1 64 ? 10.023 -21.422 -10.781 1 89.5 64 GLU B N 1
ATOM 1422 C CA . GLU B 1 64 ? 9.305 -20.203 -11.117 1 89.5 64 GLU B CA 1
ATOM 1423 C C . GLU B 1 64 ? 7.812 -20.453 -11.297 1 89.5 64 GLU B C 1
ATOM 1425 O O . GLU B 1 64 ? 7.418 -21.344 -12.047 1 89.5 64 GLU B O 1
ATOM 1430 N N . HIS B 1 65 ? 7.09 -19.797 -10.562 1 93.88 65 HIS B N 1
ATOM 1431 C CA . HIS B 1 65 ? 5.645 -19.844 -10.734 1 93.88 65 HIS B CA 1
ATOM 1432 C C . HIS B 1 65 ? 5.242 -19.422 -12.148 1 93.88 65 HIS B C 1
ATOM 1434 O O . HIS B 1 65 ? 5.844 -18.516 -12.719 1 93.88 65 HIS B O 1
ATOM 1440 N N . PRO B 1 66 ? 4.215 -20.047 -12.719 1 94.12 66 PRO B N 1
ATOM 1441 C CA . PRO B 1 66 ? 3.732 -19.609 -14.031 1 94.12 66 PRO B CA 1
ATOM 1442 C C . PRO B 1 66 ? 3.354 -18.141 -14.07 1 94.12 66 PRO B C 1
ATOM 1444 O O . PRO B 1 66 ? 2.844 -17.594 -13.078 1 94.12 66 PRO B O 1
ATOM 1447 N N . MET B 1 67 ? 3.492 -17.484 -15.188 1 97.88 67 MET B N 1
ATOM 1448 C CA . MET B 1 67 ? 3.139 -16.094 -15.438 1 97.88 67 MET B CA 1
ATOM 1449 C C . MET B 1 67 ? 2.402 -15.938 -16.766 1 97.88 67 MET B C 1
ATOM 1451 O O . MET B 1 67 ? 2.75 -15.086 -17.578 1 97.88 67 MET B O 1
ATOM 1455 N N . MET B 1 68 ? 1.459 -16.672 -16.797 1 97.88 68 MET B N 1
ATOM 1456 C CA . MET B 1 68 ? 0.589 -16.625 -17.969 1 97.88 68 MET B CA 1
ATOM 1457 C C . MET B 1 68 ? -0.617 -15.727 -17.719 1 97.88 68 MET B C 1
ATOM 1459 O O . MET B 1 68 ? -0.949 -15.43 -16.578 1 97.88 68 MET B O 1
ATOM 1463 N N . GLU B 1 69 ? -1.308 -15.312 -18.719 1 98.12 69 GLU B N 1
ATOM 1464 C CA . GLU B 1 69 ? -2.455 -14.414 -18.594 1 98.12 69 GLU B CA 1
ATOM 1465 C C . GLU B 1 69 ? -3.508 -14.992 -17.656 1 98.12 69 GLU B C 1
ATOM 1467 O O . GLU B 1 69 ? -4.066 -14.266 -16.828 1 98.12 69 GLU B O 1
ATOM 1472 N N . ALA B 1 70 ? -3.744 -16.281 -17.75 1 97.94 70 ALA B N 1
ATOM 1473 C CA . ALA B 1 70 ? -4.797 -16.922 -16.969 1 97.94 70 ALA B CA 1
ATOM 1474 C C . ALA B 1 70 ? -4.301 -17.266 -15.562 1 97.94 70 ALA B C 1
ATOM 1476 O O . ALA B 1 70 ? -5.098 -17.562 -14.672 1 97.94 70 ALA B O 1
ATOM 1477 N N . HIS B 1 71 ? -3.037 -17.359 -15.336 1 97.25 71 HIS B N 1
ATOM 1478 C CA . HIS B 1 71 ? -2.418 -17.781 -14.086 1 97.25 71 HIS B CA 1
ATOM 1479 C C . HIS B 1 71 ? -1.096 -17.047 -13.859 1 97.25 71 HIS B C 1
ATOM 1481 O O . HIS B 1 71 ? -0.087 -17.375 -14.484 1 97.25 71 HIS B O 1
ATOM 1487 N N . TYR B 1 72 ? -1.107 -16.047 -12.969 1 97.69 72 TYR B N 1
ATOM 1488 C CA . TYR B 1 72 ? 0.12 -15.297 -12.727 1 97.69 72 TYR B CA 1
ATOM 1489 C C . TYR B 1 72 ? 0.099 -14.648 -11.352 1 97.69 72 TYR B C 1
ATOM 1491 O O . TYR B 1 72 ? -0.951 -14.57 -10.711 1 97.69 72 TYR B O 1
ATOM 1499 N N . ILE B 1 73 ? 1.221 -14.25 -10.906 1 98.12 73 ILE B N 1
ATOM 1500 C CA . ILE B 1 73 ? 1.36 -13.453 -9.695 1 98.12 73 ILE B CA 1
ATOM 1501 C C . ILE B 1 73 ? 1.013 -11.992 -9.984 1 98.12 73 ILE B C 1
ATOM 1503 O O . ILE B 1 73 ? 1.682 -11.344 -10.789 1 98.12 73 ILE B O 1
ATOM 1507 N N . MET B 1 74 ? 0.031 -11.516 -9.289 1 98.81 74 MET B N 1
ATOM 1508 C CA . MET B 1 74 ? -0.439 -10.164 -9.578 1 98.81 74 MET B CA 1
ATOM 1509 C C . MET B 1 74 ? 0.438 -9.125 -8.891 1 98.81 74 MET B C 1
ATOM 1511 O O . MET B 1 74 ? 0.69 -8.055 -9.445 1 98.81 74 MET B O 1
ATOM 1515 N N . PHE B 1 75 ? 0.873 -9.422 -7.676 1 98.88 75 PHE B N 1
ATOM 1516 C CA . PHE B 1 75 ? 1.764 -8.484 -7 1 98.88 75 PHE B CA 1
ATOM 1517 C C . PHE B 1 75 ? 2.602 -9.203 -5.945 1 98.88 75 PHE B C 1
ATOM 1519 O O . PHE B 1 75 ? 2.248 -10.297 -5.504 1 98.88 75 PHE B O 1
ATOM 1526 N N . ILE B 1 76 ? 3.701 -8.672 -5.645 1 98.81 76 ILE B N 1
ATOM 1527 C CA . ILE B 1 76 ? 4.559 -9.016 -4.516 1 98.81 76 ILE B CA 1
ATOM 1528 C C . ILE B 1 76 ? 4.66 -7.828 -3.562 1 98.81 76 ILE B C 1
ATOM 1530 O O . ILE B 1 76 ? 4.84 -6.688 -4 1 98.81 76 ILE B O 1
ATOM 1534 N N . CYS B 1 77 ? 4.488 -8.133 -2.305 1 98.88 77 CYS B N 1
ATOM 1535 C CA . CYS B 1 77 ? 4.484 -7.098 -1.275 1 98.88 77 CYS B CA 1
ATOM 1536 C C . CYS B 1 77 ? 5.434 -7.461 -0.137 1 98.88 77 CYS B C 1
ATOM 1538 O O . CYS B 1 77 ? 5.488 -8.617 0.286 1 98.88 77 CYS B O 1
ATOM 1540 N N . ILE B 1 78 ? 6.195 -6.449 0.31 1 98.88 78 ILE B N 1
ATOM 1541 C CA . ILE B 1 78 ? 6.926 -6.691 1.55 1 98.88 78 ILE B CA 1
ATOM 1542 C C . ILE B 1 78 ? 6.41 -5.758 2.643 1 98.88 78 ILE B C 1
ATOM 1544 O O . ILE B 1 78 ? 6.07 -4.602 2.371 1 98.88 78 ILE B O 1
ATOM 1548 N N . GLU B 1 79 ? 6.238 -6.316 3.766 1 98.81 79 GLU B N 1
ATOM 1549 C CA . GLU B 1 79 ? 5.965 -5.574 4.992 1 98.81 79 GLU B CA 1
ATOM 1550 C C . GLU B 1 79 ? 7.254 -5.246 5.738 1 98.81 79 GLU B C 1
ATOM 1552 O O . GLU B 1 79 ? 8.133 -6.102 5.867 1 98.81 79 GLU B O 1
ATOM 1557 N N . THR B 1 80 ? 7.379 -4.012 6.168 1 98.69 80 THR B N 1
ATOM 1558 C CA . THR B 1 80 ? 8.57 -3.584 6.895 1 98.69 80 THR B CA 1
ATOM 1559 C C . THR B 1 80 ? 8.188 -2.977 8.242 1 98.69 80 THR B C 1
ATOM 1561 O O . THR B 1 80 ? 7 -2.814 8.547 1 98.69 80 THR B O 1
ATOM 1564 N N . SER B 1 81 ? 9.172 -2.625 9.016 1 98.44 81 SER B N 1
ATOM 1565 C CA . SER B 1 81 ? 8.961 -2.012 10.328 1 98.44 81 SER B CA 1
ATOM 1566 C C . SER B 1 81 ? 8.359 -0.616 10.188 1 98.44 81 SER B C 1
ATOM 1568 O O . SER B 1 81 ? 7.898 -0.035 11.18 1 98.44 81 SER B O 1
ATOM 1570 N N . ARG B 1 82 ? 8.281 -0.065 8.961 1 98.19 82 ARG B N 1
ATOM 1571 C CA . ARG B 1 82 ? 7.809 1.307 8.797 1 98.19 82 ARG B CA 1
ATOM 1572 C C . ARG B 1 82 ? 6.598 1.365 7.875 1 98.19 82 ARG B C 1
ATOM 1574 O O . ARG B 1 82 ? 6.023 2.436 7.66 1 98.19 82 ARG B O 1
ATOM 1581 N N . GLY B 1 83 ? 6.297 0.279 7.273 1 98.62 83 GLY B N 1
ATOM 1582 C CA . GLY B 1 83 ? 5.203 0.257 6.316 1 98.62 83 GLY B CA 1
ATOM 1583 C C . GLY B 1 83 ? 5.262 -0.926 5.367 1 98.62 83 GLY B C 1
ATOM 1584 O O . GLY B 1 83 ? 5.395 -2.072 5.805 1 98.62 83 GLY B O 1
ATOM 1585 N N . HIS B 1 84 ? 5.102 -0.667 4.082 1 98.88 84 HIS B N 1
ATOM 1586 C CA . HIS B 1 84 ? 5.16 -1.758 3.113 1 98.88 84 HIS B CA 1
ATOM 1587 C C . HIS B 1 84 ? 5.441 -1.233 1.709 1 98.88 84 HIS B C 1
ATOM 1589 O O . HIS B 1 84 ? 5.355 -0.028 1.464 1 98.88 84 HIS B O 1
ATOM 1595 N N . GLN B 1 85 ? 5.895 -2.062 0.858 1 98.94 85 GLN B N 1
ATOM 1596 C CA . GLN B 1 85 ? 6.129 -1.821 -0.561 1 98.94 85 GLN B CA 1
ATOM 1597 C C . GLN B 1 85 ? 5.418 -2.861 -1.422 1 98.94 85 GLN B C 1
ATOM 1599 O O . GLN B 1 85 ? 5.426 -4.051 -1.101 1 98.94 85 GLN B O 1
ATOM 1604 N N . ILE B 1 86 ? 4.844 -2.445 -2.461 1 98.88 86 ILE B N 1
ATOM 1605 C CA . ILE B 1 86 ? 4.18 -3.387 -3.355 1 98.88 86 ILE B CA 1
ATOM 1606 C C . ILE B 1 86 ? 4.668 -3.176 -4.785 1 98.88 86 ILE B C 1
ATOM 1608 O O . ILE B 1 86 ? 4.879 -2.039 -5.215 1 98.88 86 ILE B O 1
ATOM 1612 N N . LYS B 1 87 ? 4.945 -4.238 -5.5 1 98.81 87 LYS B N 1
ATOM 1613 C CA . LYS B 1 87 ? 5.238 -4.266 -6.93 1 98.81 87 LYS B CA 1
ATOM 1614 C C . LYS B 1 87 ? 4.227 -5.121 -7.684 1 98.81 87 LYS B C 1
ATOM 1616 O O . LYS B 1 87 ? 3.994 -6.277 -7.324 1 98.81 87 LYS B O 1
ATOM 1621 N N . TYR B 1 88 ? 3.67 -4.512 -8.664 1 98.81 88 TYR B N 1
ATOM 1622 C CA . TYR B 1 88 ? 2.729 -5.246 -9.5 1 98.81 88 TYR B CA 1
ATOM 1623 C C . TYR B 1 88 ? 3.451 -5.957 -10.641 1 98.81 88 TYR B C 1
ATOM 1625 O O . TYR B 1 88 ? 4.453 -5.457 -11.156 1 98.81 88 TYR 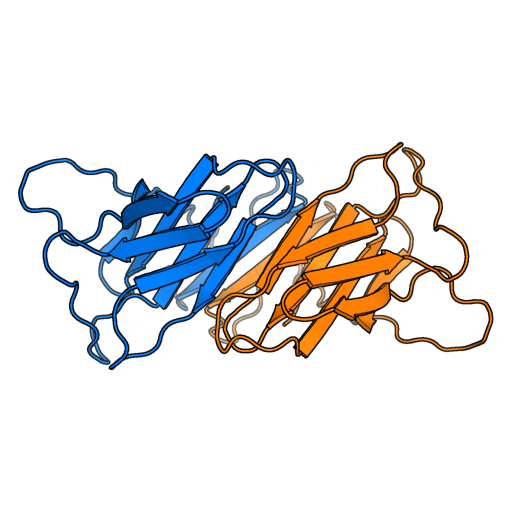B O 1
ATOM 1633 N N . LEU B 1 89 ? 2.979 -7.086 -11 1 98.69 89 LEU B N 1
ATOM 1634 C CA . LEU B 1 89 ? 3.547 -7.852 -12.102 1 98.69 89 LEU B CA 1
ATOM 1635 C C . LEU B 1 89 ? 2.51 -8.078 -13.195 1 98.69 89 LEU B C 1
ATOM 1637 O O . LEU B 1 89 ? 1.306 -7.98 -12.945 1 98.69 89 LEU B O 1
ATOM 1641 N N . ASN B 1 90 ? 2.982 -8.398 -14.336 1 98.38 90 ASN B N 1
ATOM 1642 C CA . ASN B 1 90 ? 2.148 -8.711 -15.492 1 98.38 90 ASN B CA 1
ATOM 1643 C C . ASN B 1 90 ? 2.473 -10.094 -16.062 1 98.38 90 ASN B C 1
ATOM 1645 O O . ASN B 1 90 ? 3.584 -10.594 -15.875 1 98.38 90 ASN B O 1
ATOM 1649 N N . PRO B 1 91 ? 1.438 -10.625 -16.672 1 9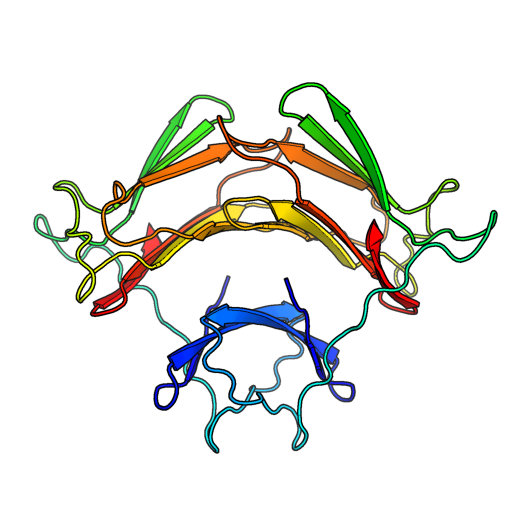8.5 91 PRO B N 1
ATOM 1650 C CA . PRO B 1 91 ? 1.775 -11.859 -17.391 1 98.5 91 PRO B CA 1
ATOM 1651 C C . PRO B 1 91 ? 3.012 -11.711 -18.266 1 98.5 91 PRO B C 1
ATOM 1653 O O . PRO B 1 91 ? 3.199 -10.672 -18.906 1 98.5 91 PRO B O 1
ATOM 1656 N N . GLY B 1 92 ? 3.84 -12.703 -18.312 1 97.81 92 GLY B N 1
ATOM 1657 C CA . GLY B 1 92 ? 5.027 -12.664 -19.156 1 97.81 92 GLY B CA 1
ATOM 1658 C C . GLY B 1 92 ? 6.27 -12.211 -18.422 1 97.81 92 GLY B C 1
ATOM 1659 O O . GLY B 1 92 ? 7.391 -12.469 -18.844 1 97.81 92 GLY B O 1
ATOM 1660 N N . GLU B 1 93 ? 6.164 -11.539 -17.344 1 97.56 93 GLU B N 1
ATOM 1661 C CA . GLU B 1 93 ? 7.297 -11.109 -16.531 1 97.56 93 GLU B CA 1
ATOM 1662 C C . GLU B 1 93 ? 7.758 -12.234 -15.602 1 97.56 93 GLU B C 1
ATOM 1664 O O . GLU B 1 93 ? 7.02 -13.188 -15.359 1 97.56 93 GLU B O 1
ATOM 1669 N N . LYS B 1 94 ? 8.992 -12.125 -15.164 1 97.12 94 LYS B N 1
ATOM 1670 C CA . LYS B 1 94 ? 9.43 -13.078 -14.148 1 97.12 94 LYS B CA 1
ATOM 1671 C C . LYS B 1 94 ? 8.68 -12.859 -12.836 1 97.12 94 LYS B C 1
ATOM 1673 O O . LYS B 1 94 ? 8.43 -11.719 -12.438 1 97.12 94 LYS B O 1
ATOM 1678 N N . PRO B 1 95 ? 8.312 -13.938 -12.18 1 97.69 95 PRO B N 1
ATOM 1679 C CA . PRO B 1 95 ? 7.621 -13.82 -10.898 1 97.69 95 PRO B CA 1
ATOM 1680 C C . PRO B 1 95 ? 8.57 -13.461 -9.75 1 97.69 95 PRO B C 1
ATOM 1682 O O . PRO B 1 95 ? 8.711 -14.227 -8.797 1 97.69 95 PRO B O 1
ATOM 1685 N N . GLU B 1 96 ? 9.148 -12.328 -9.844 1 98 96 GLU B N 1
ATOM 1686 C CA . GLU B 1 96 ? 10.102 -11.828 -8.852 1 98 96 GLU B CA 1
ATOM 1687 C C . GLU B 1 96 ? 10.078 -10.305 -8.789 1 98 96 GLU B C 1
ATOM 1689 O O . GLU B 1 96 ? 9.562 -9.641 -9.695 1 98 96 GLU B O 1
ATOM 1694 N N . ALA B 1 97 ? 10.57 -9.766 -7.754 1 98.31 97 ALA B N 1
ATOM 1695 C CA . ALA B 1 97 ? 10.688 -8.328 -7.559 1 98.31 97 ALA B CA 1
ATOM 1696 C C . ALA B 1 97 ? 11.836 -7.988 -6.617 1 98.31 97 ALA B C 1
ATOM 1698 O O . ALA B 1 97 ? 12.219 -8.805 -5.777 1 98.31 97 ALA B O 1
ATOM 1699 N N . GLU B 1 98 ? 12.344 -6.84 -6.789 1 98.38 98 GLU B N 1
ATOM 1700 C CA . GLU B 1 98 ? 13.398 -6.312 -5.93 1 98.38 98 GLU B CA 1
ATOM 1701 C C . GLU B 1 98 ? 12.922 -5.094 -5.148 1 98.38 98 GLU B C 1
ATOM 1703 O O . GLU B 1 98 ? 12.242 -4.227 -5.699 1 98.38 98 GLU B O 1
ATOM 1708 N N . PHE B 1 99 ? 13.258 -5.098 -3.926 1 98.62 99 PHE B N 1
ATOM 1709 C CA . PHE B 1 99 ? 12.945 -3.996 -3.025 1 98.62 99 PHE B CA 1
ATOM 1710 C C . PHE B 1 99 ? 14.203 -3.488 -2.33 1 98.62 99 PHE B C 1
ATOM 1712 O O . PHE B 1 99 ? 15.141 -4.25 -2.105 1 98.62 99 PHE B O 1
ATOM 1719 N N . LEU B 1 100 ? 14.227 -2.244 -2.025 1 98.5 100 LEU B N 1
ATOM 1720 C CA . LEU B 1 100 ? 15.305 -1.661 -1.23 1 98.5 100 LEU B CA 1
ATOM 1721 C C . LEU B 1 100 ? 14.758 -1.027 0.043 1 98.5 100 LEU B C 1
ATOM 1723 O O . LEU B 1 100 ? 13.727 -0.35 0.011 1 98.5 100 LEU B O 1
ATOM 1727 N N . LEU B 1 101 ? 15.398 -1.292 1.092 1 98.12 101 LEU B N 1
ATOM 1728 C CA . LEU B 1 101 ? 14.984 -0.746 2.381 1 98.12 101 LEU B CA 1
ATOM 1729 C C . LEU B 1 101 ? 15.797 0.499 2.727 1 98.12 101 LEU B C 1
ATOM 1731 O O . LEU B 1 101 ? 17 0.544 2.49 1 98.12 101 LEU B O 1
ATOM 1735 N N . ALA B 1 102 ? 15.125 1.53 3.186 1 96.75 102 ALA B N 1
ATOM 1736 C CA . ALA B 1 102 ? 15.82 2.709 3.695 1 96.75 102 ALA B CA 1
ATOM 1737 C C . ALA B 1 102 ? 16.578 2.385 4.977 1 96.75 102 ALA B C 1
ATOM 1739 O O . ALA B 1 102 ? 16.422 1.307 5.551 1 96.75 102 ALA B O 1
ATOM 1740 N N . ASP B 1 103 ? 17.422 3.326 5.438 1 94 103 ASP B N 1
ATOM 1741 C CA . ASP B 1 103 ? 18.203 3.121 6.652 1 94 103 ASP B CA 1
ATOM 1742 C C . ASP B 1 103 ? 17.297 2.869 7.855 1 94 103 ASP B C 1
ATOM 1744 O O . ASP B 1 103 ? 16.312 3.586 8.062 1 94 103 ASP B O 1
ATOM 1748 N N . GLY B 1 104 ? 17.656 1.815 8.578 1 94.19 104 GLY B N 1
ATOM 1749 C CA . GLY B 1 104 ? 16.938 1.533 9.805 1 94.19 104 GLY B CA 1
ATOM 1750 C C . GLY B 1 104 ? 15.641 0.769 9.586 1 94.19 104 GLY B C 1
ATOM 1751 O O . GLY B 1 104 ? 14.969 0.381 10.547 1 94.19 104 GLY B O 1
ATOM 1752 N N . GLU B 1 105 ? 15.273 0.616 8.391 1 97 105 GLU B N 1
ATOM 1753 C CA . GLU B 1 105 ? 14.07 -0.146 8.062 1 97 105 GLU B CA 1
ATOM 1754 C C . GLU B 1 105 ? 14.359 -1.645 8.031 1 97 105 GLU B C 1
ATOM 1756 O O . GLU B 1 105 ? 15.406 -2.072 7.535 1 97 105 GLU B O 1
ATOM 1761 N N . GLU B 1 106 ? 13.43 -2.473 8.594 1 97.69 106 GLU B N 1
ATOM 1762 C CA . GLU B 1 106 ? 13.617 -3.918 8.672 1 97.69 106 GLU B CA 1
ATOM 1763 C C . GLU B 1 106 ? 12.492 -4.66 7.961 1 97.69 106 GLU B C 1
ATOM 1765 O O . GLU B 1 106 ? 11.328 -4.262 8.047 1 97.69 106 GLU B O 1
ATOM 1770 N N . LEU B 1 107 ? 12.883 -5.75 7.355 1 98.25 107 LEU B N 1
ATOM 1771 C CA . LEU B 1 107 ? 11.898 -6.609 6.711 1 98.25 107 LEU B CA 1
ATOM 1772 C C . LEU B 1 107 ? 11.125 -7.418 7.75 1 98.25 107 LEU B C 1
ATOM 1774 O O . LEU B 1 107 ? 11.719 -8 8.656 1 98.25 107 LEU B O 1
ATOM 1778 N N . ILE B 1 108 ? 9.828 -7.457 7.645 1 98.31 108 ILE B N 1
ATOM 1779 C CA . ILE B 1 108 ? 8.992 -8.234 8.555 1 98.31 108 ILE B CA 1
ATOM 1780 C C . ILE B 1 108 ? 8.477 -9.484 7.84 1 98.31 108 ILE B C 1
ATOM 1782 O O . ILE B 1 108 ? 8.516 -10.586 8.391 1 98.31 108 ILE B O 1
ATOM 1786 N N . ALA B 1 109 ? 8.023 -9.352 6.574 1 97.75 109 ALA B N 1
ATOM 1787 C CA . ALA B 1 109 ? 7.453 -10.469 5.824 1 97.75 109 ALA B CA 1
ATOM 1788 C C . ALA B 1 109 ? 7.363 -10.141 4.336 1 97.75 109 ALA B C 1
ATOM 1790 O O . ALA B 1 109 ? 7.449 -8.969 3.943 1 97.75 109 ALA B O 1
ATOM 1791 N N . ALA B 1 110 ? 7.246 -11.094 3.551 1 97.5 110 ALA B N 1
ATOM 1792 C CA . ALA B 1 110 ? 6.945 -10.969 2.127 1 97.5 110 ALA B CA 1
ATOM 1793 C C . ALA B 1 110 ? 5.652 -11.695 1.771 1 97.5 110 ALA B C 1
ATOM 1795 O O . ALA B 1 110 ? 5.391 -12.789 2.273 1 97.5 110 ALA B O 1
ATOM 1796 N N . TYR B 1 111 ? 4.902 -11.078 0.921 1 98.06 111 TYR B N 1
ATOM 1797 C CA . TYR B 1 111 ? 3.639 -11.625 0.445 1 98.06 111 TYR B CA 1
ATOM 1798 C C . TYR B 1 111 ? 3.605 -11.68 -1.077 1 98.06 111 TYR B C 1
ATOM 1800 O O . TYR B 1 111 ? 4.25 -10.867 -1.747 1 98.06 111 TYR B O 1
ATOM 1808 N N . GLU B 1 112 ? 2.938 -12.578 -1.598 1 97.88 112 GLU B N 1
ATOM 1809 C CA . GLU B 1 112 ? 2.555 -12.539 -3.006 1 97.88 112 GLU B CA 1
ATOM 1810 C C . GLU B 1 112 ? 1.093 -12.945 -3.188 1 97.88 112 GLU B C 1
ATOM 1812 O O . GLU B 1 112 ? 0.537 -13.68 -2.367 1 97.88 112 GLU B O 1
ATOM 1817 N N . TYR B 1 113 ? 0.488 -12.469 -4.223 1 98.44 113 TYR B N 1
ATOM 1818 C CA . TYR B 1 113 ? -0.88 -12.852 -4.555 1 98.44 113 TYR B CA 1
ATOM 1819 C C . TYR B 1 113 ? -0.956 -13.445 -5.957 1 98.44 113 TYR B C 1
ATOM 1821 O O . TYR B 1 113 ? -0.668 -12.758 -6.941 1 98.44 113 TYR B O 1
ATOM 1829 N N . CYS B 1 114 ? -1.334 -14.648 -6.035 1 97.19 114 CYS B N 1
ATOM 1830 C CA . CYS B 1 114 ? -1.609 -15.352 -7.281 1 97.19 114 CYS B CA 1
ATOM 1831 C C . CYS B 1 114 ? -3.086 -15.258 -7.645 1 97.19 114 CYS B C 1
ATOM 1833 O O . CYS B 1 114 ? -3.951 -15.602 -6.836 1 97.19 114 CYS B O 1
ATOM 1835 N N . ASN B 1 115 ? -3.365 -14.93 -8.891 1 97.44 115 ASN B N 1
ATOM 1836 C CA . ASN B 1 115 ? -4.75 -14.688 -9.273 1 97.44 115 ASN B CA 1
ATOM 1837 C C . ASN B 1 115 ? -5.598 -15.953 -9.156 1 97.44 115 ASN B C 1
ATOM 1839 O O . ASN B 1 115 ? -6.816 -15.883 -9.008 1 97.44 115 ASN B O 1
ATOM 1843 N N . LEU B 1 116 ? -4.984 -17.094 -9.117 1 95.94 116 LEU B N 1
ATOM 1844 C CA . LEU B 1 116 ? -5.738 -18.344 -9.055 1 95.94 116 LEU B CA 1
ATOM 1845 C C . LEU B 1 116 ? -5.66 -18.953 -7.66 1 95.94 116 LEU B C 1
ATOM 1847 O O . LEU B 1 116 ? -6.598 -19.625 -7.215 1 95.94 116 LEU B O 1
ATOM 1851 N N . HIS B 1 117 ? -4.516 -18.734 -6.93 1 94.38 117 HIS B N 1
ATOM 1852 C CA . HIS B 1 117 ? -4.312 -19.531 -5.73 1 94.38 117 HIS B CA 1
ATOM 1853 C C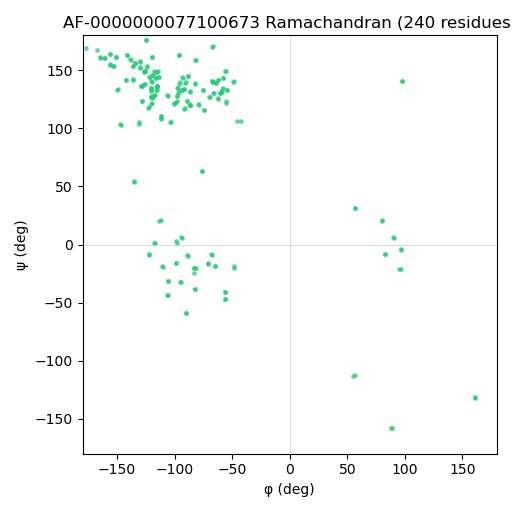 . HIS B 1 117 ? -4.258 -18.656 -4.484 1 94.38 117 HIS B C 1
ATOM 1855 O O . HIS B 1 117 ? -4.016 -19.156 -3.381 1 94.38 117 HIS B O 1
ATOM 1861 N N . GLY B 1 118 ? -4.426 -17.375 -4.676 1 96.38 118 GLY B N 1
ATOM 1862 C CA . GLY B 1 118 ? -4.621 -16.531 -3.516 1 96.38 118 GLY B CA 1
ATOM 1863 C C . GLY B 1 118 ? -3.32 -16.016 -2.922 1 96.38 118 GLY B C 1
ATOM 1864 O O . GLY B 1 118 ? -2.332 -15.844 -3.639 1 96.38 118 GLY B O 1
ATOM 1865 N N . LEU B 1 119 ? -3.354 -15.641 -1.693 1 97.56 119 LEU B N 1
ATOM 1866 C CA . LEU B 1 119 ? -2.27 -14.961 -0.992 1 97.56 119 LEU B CA 1
ATOM 1867 C C . LEU B 1 119 ? -1.343 -15.969 -0.319 1 97.56 119 LEU B C 1
ATOM 1869 O O . LEU B 1 119 ? -1.808 -16.938 0.294 1 97.56 119 LEU B O 1
ATOM 1873 N N . TRP B 1 120 ? -0.092 -15.727 -0.384 1 96 120 TRP B N 1
ATOM 1874 C CA . TRP B 1 120 ? 0.933 -16.531 0.276 1 96 120 TRP B CA 1
ATOM 1875 C C . TRP B 1 120 ? 1.951 -15.641 0.98 1 96 120 TRP B C 1
ATOM 1877 O O . TRP B 1 120 ? 2.133 -14.477 0.608 1 96 120 TRP B O 1
ATOM 1887 N N . LYS B 1 121 ? 2.609 -16.203 1.989 1 95.88 121 LYS B N 1
ATOM 1888 C CA . LYS B 1 121 ? 3.471 -15.375 2.838 1 95.88 121 LYS B CA 1
ATOM 1889 C C . LYS B 1 121 ? 4.734 -16.141 3.23 1 95.88 121 LYS B C 1
ATOM 1891 O O . LYS B 1 121 ? 4.695 -17.344 3.453 1 95.88 121 LYS B O 1
ATOM 1896 N N . ALA B 1 122 ? 5.766 -15.484 3.268 1 93.44 122 ALA B N 1
ATOM 1897 C CA . ALA B 1 122 ? 7.027 -15.945 3.848 1 93.44 122 ALA B CA 1
ATOM 1898 C C . ALA B 1 122 ? 7.578 -14.922 4.836 1 93.44 122 ALA B C 1
ATOM 1900 O O . ALA B 1 122 ? 7.414 -13.719 4.648 1 93.44 122 ALA B O 1
#

InterPro domains:
  IPR002742 Desulfoferrodoxin, ferrous iron-binding domain [PF01880] (38-121)
  IPR036073 Desulfoferrodoxin, ferrous iron-binding domain superfamily [G3DSA:2.60.40.730] (1-122)
  IPR036073 Desulfoferrodoxin, ferrous iron-binding domain superfamily [SSF49367] (30-121)
  IPR051233 Desulfoferrodoxin superoxide reductase [PTHR36541] (1-121)